Protein AF-A0A363U399-F1 (afdb_monomer_lite)

pLDDT: mean 87.12, std 11.64, range [47.0, 98.31]

Sequence (206 aa):
MNRSDFIRLSGWAFIIGAFCFYMFFPLYYLNSLGIDVGRVVAGWGITYDLSFYGSPFVLAIGMFGLWARYGEIVGKLGKIILLISPVGILISQYGLTQASIYEQEAFASVAGLVVLLTCLTLFGVLALISKPLPRWNGLPILAGIGFPAFSLISIMLGMTGEPSMNQFALLVLVVTIQFIGLVTLGYMLQVDVTEETKTSRQGQPA

Radius of gyration: 18.17 Å; chains: 1; bounding box: 52×33×54 Å

Secondary structure (DSSP, 8-state):
--HHHHHHHHHHHHHHHHHHHHHHHHHHHHHHTT----TTS-HHHHHHHIIIIIHHHHHHHHHHHHHHHHHHHHHHHHHHHHHHHHHHHHHHHHHHHH--SHHHHHHHHHHHHHHHHHHHHHHHHHHHHH--SSS-TTHHHHHHHHHHHHHHHHHHTTTTSS--HHHHHHHHHHHHHHHHHHHHHHHHHHHHHHHHHHHHHHTS--

Structure (mmCIF, N/CA/C/O backbone):
data_AF-A0A363U399-F1
#
_entry.id   AF-A0A363U399-F1
#
loop_
_atom_site.group_PDB
_atom_site.id
_atom_site.type_symbol
_atom_site.label_atom_id
_atom_site.label_alt_id
_atom_site.label_comp_id
_atom_site.label_asym_id
_atom_site.label_entity_id
_atom_site.label_seq_id
_atom_site.pdbx_PDB_ins_code
_atom_site.Cartn_x
_atom_site.Cartn_y
_atom_site.Cartn_z
_atom_site.occupancy
_atom_site.B_iso_or_equiv
_atom_site.auth_seq_id
_atom_site.auth_comp_id
_atom_site.auth_asym_id
_atom_site.auth_atom_id
_atom_site.pdbx_PDB_model_num
ATOM 1 N N . MET A 1 1 ? -25.415 -2.475 2.619 1.00 81.50 1 MET A N 1
ATOM 2 C CA . MET A 1 1 ? -24.371 -3.253 3.322 1.00 81.50 1 MET A CA 1
ATOM 3 C C . MET A 1 1 ? -24.141 -2.620 4.686 1.00 81.50 1 MET A C 1
ATOM 5 O O . MET A 1 1 ? -24.160 -1.396 4.754 1.00 81.50 1 MET A O 1
ATOM 9 N N . ASN A 1 2 ? -24.008 -3.406 5.757 1.00 92.69 2 ASN A N 1
ATOM 10 C CA . ASN A 1 2 ? -23.735 -2.856 7.092 1.00 92.69 2 ASN A CA 1
ATOM 11 C C . ASN A 1 2 ? -22.239 -2.464 7.224 1.00 92.69 2 ASN A C 1
ATOM 13 O O . ASN A 1 2 ? -21.416 -2.798 6.367 1.00 92.69 2 ASN A O 1
ATOM 17 N N . ARG A 1 3 ? -21.876 -1.734 8.288 1.00 91.62 3 ARG A N 1
ATOM 18 C CA . ARG A 1 3 ? -20.495 -1.256 8.508 1.00 91.62 3 ARG A CA 1
ATOM 19 C C . ARG A 1 3 ? -19.493 -2.403 8.698 1.00 91.62 3 ARG A C 1
ATOM 21 O O . ARG A 1 3 ? -18.381 -2.317 8.185 1.00 91.62 3 ARG A O 1
ATOM 28 N N . SER A 1 4 ? -19.871 -3.463 9.411 1.00 91.81 4 SER A N 1
ATOM 29 C CA . SER A 1 4 ? -19.008 -4.622 9.678 1.00 91.81 4 SER A CA 1
ATOM 30 C C . SER A 1 4 ? -18.657 -5.393 8.405 1.00 91.81 4 SER A C 1
ATOM 32 O O . SER A 1 4 ? -17.494 -5.723 8.189 1.00 91.81 4 SER A O 1
ATOM 34 N N . ASP A 1 5 ? -19.637 -5.618 7.532 1.00 93.56 5 ASP A N 1
ATOM 35 C CA . ASP A 1 5 ? -19.471 -6.297 6.248 1.00 93.56 5 ASP A CA 1
ATOM 36 C C . ASP A 1 5 ? -18.566 -5.479 5.327 1.00 93.56 5 ASP A C 1
ATOM 38 O O . ASP A 1 5 ? -17.697 -6.042 4.667 1.00 93.56 5 ASP A O 1
ATOM 42 N N . PHE A 1 6 ? -18.709 -4.146 5.332 1.00 95.06 6 PHE A N 1
ATOM 43 C CA . PHE A 1 6 ? -17.817 -3.263 4.581 1.00 95.06 6 PHE A CA 1
ATOM 44 C C . PHE A 1 6 ? -16.368 -3.368 5.061 1.00 95.06 6 PHE A C 1
ATOM 46 O O . PHE A 1 6 ? -15.469 -3.569 4.252 1.00 95.06 6 PHE A O 1
ATOM 53 N N . ILE A 1 7 ? -16.132 -3.295 6.375 1.00 95.38 7 ILE A N 1
ATOM 54 C CA . ILE A 1 7 ? -14.780 -3.417 6.943 1.00 95.38 7 ILE A CA 1
ATOM 55 C C . ILE A 1 7 ? -14.178 -4.787 6.608 1.00 95.38 7 ILE A C 1
ATOM 57 O O . ILE A 1 7 ? -13.000 -4.887 6.260 1.00 95.38 7 ILE A O 1
ATOM 61 N N . ARG A 1 8 ? -14.998 -5.842 6.645 1.00 95.12 8 ARG A N 1
ATOM 62 C CA . ARG A 1 8 ? -14.591 -7.194 6.264 1.00 95.12 8 ARG A CA 1
ATOM 63 C C . ARG A 1 8 ? -14.252 -7.296 4.776 1.00 95.12 8 ARG A C 1
ATOM 65 O O . ARG A 1 8 ? -13.258 -7.920 4.415 1.00 95.12 8 ARG A O 1
ATOM 72 N N . LEU A 1 9 ? -15.029 -6.667 3.902 1.00 96.81 9 LEU A N 1
ATOM 73 C CA . LEU A 1 9 ? -14.716 -6.588 2.477 1.00 96.81 9 LEU A CA 1
ATOM 74 C C . LEU A 1 9 ? -13.390 -5.848 2.248 1.00 96.81 9 LEU A C 1
ATOM 76 O O . LEU A 1 9 ? -12.528 -6.346 1.530 1.00 96.81 9 LEU A O 1
ATOM 80 N N . SER A 1 10 ? -13.184 -4.711 2.914 1.00 96.81 10 SER A N 1
ATOM 81 C CA . SER A 1 10 ? -11.940 -3.939 2.840 1.00 96.81 10 SER A CA 1
ATOM 82 C C . SER A 1 10 ? -10.721 -4.715 3.345 1.00 96.81 10 SER A C 1
ATOM 84 O O . S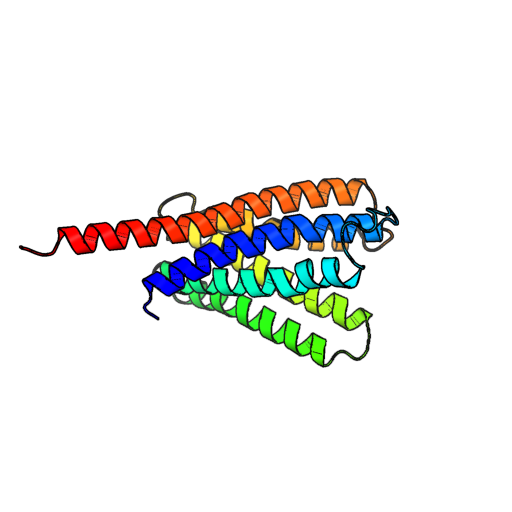ER A 1 10 ? -9.645 -4.612 2.760 1.00 96.81 10 SER A O 1
ATOM 86 N N . GLY A 1 11 ? -10.870 -5.539 4.388 1.00 96.88 11 GLY A N 1
ATOM 87 C CA . GLY A 1 11 ? -9.794 -6.421 4.843 1.00 96.88 11 GLY A CA 1
ATOM 88 C C . GLY A 1 11 ? -9.372 -7.431 3.770 1.00 96.88 11 GLY A C 1
ATOM 89 O O . GLY A 1 11 ? -8.180 -7.614 3.530 1.00 96.88 11 GLY A O 1
ATOM 90 N N . TRP A 1 12 ? -10.338 -8.040 3.073 1.00 98.06 12 TRP A N 1
ATOM 91 C CA . TRP A 1 12 ? -10.057 -8.910 1.923 1.00 98.06 12 TRP A CA 1
ATOM 92 C C . TRP A 1 12 ? -9.433 -8.147 0.762 1.00 98.06 12 TRP A C 1
ATOM 94 O O . TRP A 1 12 ? -8.519 -8.661 0.121 1.00 98.06 12 TRP A O 1
ATOM 104 N N . ALA A 1 13 ? -9.881 -6.916 0.526 1.00 97.69 13 ALA A N 1
ATOM 105 C CA . ALA A 1 13 ? -9.321 -6.060 -0.502 1.00 97.69 13 ALA A CA 1
ATOM 106 C C . ALA A 1 13 ? -7.828 -5.778 -0.241 1.00 97.69 13 ALA A C 1
ATOM 108 O O . ALA A 1 13 ? -7.014 -5.952 -1.141 1.00 97.69 13 ALA A O 1
ATOM 109 N N . PHE A 1 14 ? -7.412 -5.476 0.994 1.00 97.25 14 PHE A N 1
ATOM 110 C CA . PHE A 1 14 ? -5.978 -5.360 1.295 1.00 97.25 14 PHE A CA 1
ATOM 111 C C . PHE A 1 14 ? -5.191 -6.627 0.974 1.00 97.25 14 PHE A C 1
ATOM 113 O O . PHE A 1 14 ? -4.125 -6.538 0.375 1.00 97.25 14 PHE A O 1
ATOM 120 N N . ILE A 1 15 ? -5.716 -7.793 1.354 1.00 98.31 15 ILE A N 1
ATOM 121 C CA . ILE A 1 15 ? -5.043 -9.074 1.130 1.00 98.31 15 ILE A CA 1
ATOM 122 C C . ILE A 1 15 ? -4.907 -9.333 -0.375 1.00 98.31 15 ILE A C 1
ATOM 124 O O . ILE A 1 15 ? -3.797 -9.517 -0.865 1.00 98.31 15 ILE A O 1
ATOM 128 N N . ILE A 1 16 ? -6.012 -9.292 -1.123 1.00 97.94 16 ILE A N 1
ATOM 129 C CA . ILE A 1 16 ? -6.026 -9.554 -2.570 1.00 97.94 16 ILE A CA 1
ATOM 130 C C . ILE A 1 16 ? -5.176 -8.521 -3.314 1.00 97.94 16 ILE A C 1
ATOM 132 O O . ILE A 1 16 ? -4.341 -8.895 -4.132 1.00 97.94 16 ILE A O 1
ATOM 136 N N . GLY A 1 17 ? -5.331 -7.235 -2.993 1.00 96.81 17 GLY A N 1
ATOM 137 C CA . GLY A 1 17 ? -4.539 -6.159 -3.583 1.00 96.81 17 GLY A CA 1
ATOM 138 C C . GLY A 1 17 ? -3.042 -6.335 -3.326 1.00 96.81 17 GLY A C 1
ATOM 139 O O . GLY A 1 17 ? -2.244 -6.144 -4.240 1.00 96.81 17 GLY A O 1
ATOM 140 N N . ALA A 1 18 ? -2.656 -6.773 -2.123 1.00 97.31 18 ALA A N 1
ATOM 141 C CA . ALA A 1 18 ? -1.267 -7.081 -1.796 1.00 97.31 18 ALA A CA 1
ATOM 142 C C . ALA A 1 18 ? -0.732 -8.268 -2.604 1.00 97.31 18 ALA A C 1
ATOM 144 O O . ALA A 1 18 ? 0.375 -8.179 -3.124 1.00 97.31 18 ALA A O 1
ATOM 145 N N . PHE A 1 19 ? -1.504 -9.352 -2.747 1.00 97.06 19 PHE A N 1
ATOM 146 C CA . PHE A 1 19 ? -1.117 -10.500 -3.577 1.00 97.06 19 PHE A CA 1
ATOM 147 C C . PHE A 1 19 ? -0.949 -10.113 -5.045 1.00 97.06 19 PHE A C 1
ATOM 149 O O . PHE A 1 19 ? 0.061 -10.466 -5.651 1.00 97.06 19 PHE A O 1
ATOM 156 N N . CYS A 1 20 ? -1.899 -9.359 -5.604 1.00 94.88 20 CYS A N 1
ATOM 157 C CA . CYS A 1 20 ? -1.800 -8.853 -6.969 1.00 94.88 20 CYS A CA 1
ATOM 158 C C . CYS A 1 20 ? -0.532 -8.007 -7.141 1.00 94.88 20 CYS A C 1
ATOM 160 O O . CYS A 1 20 ? 0.272 -8.281 -8.027 1.00 94.88 20 CYS A O 1
ATOM 162 N N . PHE A 1 21 ? -0.296 -7.040 -6.254 1.00 94.56 21 PHE A N 1
ATOM 163 C CA . PHE A 1 21 ? 0.887 -6.190 -6.351 1.00 94.56 21 PHE A CA 1
ATOM 164 C C . PHE A 1 21 ? 2.190 -6.995 -6.223 1.00 94.56 21 PHE A C 1
ATOM 166 O O . PHE A 1 21 ? 3.084 -6.866 -7.054 1.00 94.56 21 PHE A O 1
ATOM 173 N N . TYR A 1 22 ? 2.280 -7.874 -5.221 1.00 95.75 22 TYR A N 1
ATOM 174 C CA . TYR A 1 22 ? 3.460 -8.701 -4.961 1.00 95.75 22 TYR A CA 1
ATOM 175 C C . TYR A 1 22 ? 3.785 -9.660 -6.108 1.00 95.75 22 TYR A C 1
ATOM 177 O O . TYR A 1 22 ? 4.953 -9.881 -6.408 1.00 95.75 22 TYR A O 1
ATOM 185 N N . MET A 1 23 ? 2.766 -10.235 -6.748 1.00 92.44 23 MET A N 1
ATOM 186 C CA . MET A 1 23 ? 2.958 -11.197 -7.828 1.00 92.44 23 MET A CA 1
ATOM 187 C C . MET A 1 23 ? 3.310 -10.508 -9.147 1.00 92.44 23 MET A C 1
ATOM 189 O O . MET A 1 23 ? 4.242 -10.930 -9.826 1.00 92.44 23 MET A O 1
ATOM 193 N N . PHE A 1 24 ? 2.582 -9.456 -9.525 1.00 91.50 24 PHE A N 1
ATOM 194 C CA . PHE A 1 24 ? 2.692 -8.888 -10.868 1.00 91.50 24 PHE A CA 1
ATOM 195 C C . PHE A 1 24 ? 3.776 -7.814 -10.988 1.00 91.50 24 PHE A C 1
ATOM 197 O O . PHE A 1 24 ? 4.391 -7.712 -12.051 1.00 91.50 24 PHE A O 1
ATOM 204 N N . PHE A 1 25 ? 4.084 -7.069 -9.922 1.00 90.56 25 PHE A N 1
ATOM 205 C CA . PHE A 1 25 ? 5.047 -5.971 -10.015 1.00 90.56 25 PHE A CA 1
ATOM 206 C C . PHE A 1 25 ? 6.502 -6.451 -10.216 1.00 90.56 25 PHE A C 1
ATOM 208 O O . PHE A 1 25 ? 7.176 -5.937 -11.112 1.00 90.56 25 PHE A O 1
ATOM 215 N N . PRO A 1 26 ? 7.001 -7.482 -9.502 1.00 91.31 26 PRO A N 1
ATOM 216 C CA . PRO A 1 26 ? 8.309 -8.066 -9.801 1.00 91.31 26 PRO A CA 1
ATOM 217 C C . PRO A 1 26 ? 8.380 -8.700 -11.196 1.00 91.31 26 PRO A C 1
ATOM 219 O O . PRO A 1 26 ? 9.409 -8.595 -11.856 1.00 91.31 26 PRO A O 1
ATOM 222 N N . LEU A 1 27 ? 7.296 -9.322 -11.674 1.00 89.69 27 LEU A N 1
ATOM 223 C CA . LEU A 1 27 ? 7.240 -9.894 -13.026 1.00 89.69 27 LEU A CA 1
ATOM 224 C C . LEU A 1 27 ? 7.293 -8.809 -14.106 1.00 89.69 27 LEU A C 1
ATOM 226 O O . LEU A 1 27 ? 8.000 -8.969 -15.097 1.00 89.69 27 LEU A O 1
ATOM 230 N N . TYR A 1 28 ? 6.589 -7.694 -13.895 1.00 87.19 28 TYR A N 1
ATOM 231 C CA . TYR A 1 28 ? 6.697 -6.507 -14.739 1.00 87.19 28 TYR A CA 1
ATOM 232 C C . TYR A 1 28 ? 8.146 -5.997 -14.794 1.00 87.19 28 TYR A C 1
ATOM 234 O O . TYR A 1 28 ? 8.665 -5.739 -15.878 1.00 87.19 28 TYR A O 1
ATOM 242 N N . TYR A 1 29 ? 8.829 -5.932 -13.647 1.00 87.50 29 TYR A N 1
ATOM 243 C CA . TYR A 1 29 ? 10.223 -5.488 -13.584 1.00 87.50 29 TYR A CA 1
ATOM 244 C C . TYR A 1 29 ? 11.206 -6.468 -14.253 1.00 87.50 29 TYR A C 1
ATOM 246 O O . TYR A 1 29 ? 12.145 -6.054 -14.923 1.00 87.50 29 TYR A O 1
ATOM 254 N N . LEU A 1 30 ? 11.012 -7.783 -14.116 1.00 88.69 30 LEU A N 1
ATOM 255 C CA . LEU A 1 30 ? 11.830 -8.765 -14.844 1.00 88.69 30 LEU A CA 1
ATOM 256 C C . LEU A 1 30 ? 11.673 -8.619 -16.358 1.00 88.69 30 LEU A C 1
ATOM 258 O O . LEU A 1 30 ? 12.649 -8.731 -17.096 1.00 88.69 30 LEU A O 1
ATOM 262 N N . ASN A 1 31 ? 10.460 -8.319 -16.819 1.00 84.19 31 ASN A N 1
ATOM 263 C CA . ASN A 1 31 ? 10.223 -8.089 -18.234 1.00 84.19 31 ASN A CA 1
ATOM 264 C C . ASN A 1 31 ? 10.928 -6.814 -18.731 1.00 84.19 31 ASN A C 1
ATOM 266 O O . ASN A 1 31 ? 11.541 -6.828 -19.797 1.00 84.19 31 ASN A O 1
ATOM 270 N N . SER A 1 32 ? 10.946 -5.740 -17.930 1.00 82.38 32 SER A N 1
ATOM 271 C CA . SER A 1 32 ? 11.695 -4.525 -18.283 1.00 82.38 32 SER A CA 1
ATOM 272 C C . SER A 1 32 ? 13.216 -4.732 -18.325 1.00 82.38 32 SER A C 1
ATOM 274 O O . SER A 1 32 ? 13.900 -3.989 -19.023 1.00 82.38 32 SER A O 1
ATOM 276 N N . LEU A 1 33 ? 13.745 -5.772 -17.666 1.00 86.31 33 LEU A N 1
ATOM 277 C CA . LEU A 1 33 ? 15.138 -6.229 -17.799 1.00 86.31 33 LEU A CA 1
ATOM 278 C C . LEU A 1 33 ? 15.411 -7.035 -19.085 1.00 86.31 33 LEU A C 1
ATOM 280 O O . LEU A 1 33 ? 16.532 -7.499 -19.286 1.00 86.31 33 LEU A O 1
ATOM 284 N N . GLY A 1 34 ? 14.405 -7.263 -19.934 1.00 84.75 34 GLY A N 1
ATOM 285 C CA . GLY A 1 34 ? 14.515 -8.132 -21.109 1.00 84.75 34 GLY A CA 1
ATOM 286 C C . GLY A 1 34 ? 14.578 -9.625 -20.769 1.00 84.75 34 GLY A C 1
ATOM 287 O O . GLY A 1 34 ? 14.877 -10.442 -21.641 1.00 84.75 34 GLY A O 1
ATOM 288 N N . ILE A 1 35 ? 14.303 -10.002 -19.515 1.00 84.81 35 ILE A N 1
ATOM 289 C CA . ILE A 1 35 ? 14.231 -11.401 -19.097 1.00 84.81 35 ILE A CA 1
ATOM 290 C C . ILE A 1 35 ? 12.854 -11.926 -19.496 1.00 84.81 35 ILE A C 1
ATOM 292 O O . ILE A 1 35 ? 11.837 -11.572 -18.897 1.00 84.81 35 ILE A O 1
ATOM 296 N N . ASP A 1 36 ? 12.828 -12.787 -20.514 1.00 76.50 36 ASP A N 1
ATOM 297 C CA . ASP A 1 36 ? 11.607 -13.466 -20.935 1.00 76.50 36 ASP A CA 1
ATOM 298 C C . ASP A 1 36 ? 11.196 -14.487 -19.867 1.00 76.50 36 ASP A C 1
ATOM 300 O O . ASP A 1 36 ? 11.688 -15.614 -19.808 1.00 76.50 36 ASP A O 1
ATOM 304 N N . VAL A 1 37 ? 10.278 -14.074 -18.993 1.00 70.25 37 VAL A N 1
ATOM 305 C CA . VAL A 1 37 ? 9.673 -14.940 -17.971 1.00 70.25 37 VAL A CA 1
ATOM 306 C C . VAL A 1 37 ? 8.656 -15.927 -18.583 1.00 70.25 37 VAL A C 1
ATOM 308 O O . VAL A 1 37 ? 8.011 -16.696 -17.869 1.00 70.25 37 VAL A O 1
ATOM 311 N N . GLY A 1 38 ? 8.545 -15.953 -19.917 1.00 56.25 38 GLY A N 1
ATOM 312 C CA . GLY A 1 38 ? 7.775 -16.900 -20.705 1.00 56.25 38 GLY A CA 1
ATOM 313 C C . GLY A 1 38 ? 6.281 -16.582 -20.770 1.00 56.25 38 GLY A C 1
ATOM 314 O O . GLY A 1 38 ? 5.735 -15.807 -19.986 1.00 56.25 38 GLY A O 1
ATOM 315 N N . ARG A 1 39 ? 5.592 -17.287 -21.682 1.00 55.19 39 ARG A N 1
ATOM 316 C CA . ARG A 1 39 ? 4.126 -17.337 -21.920 1.00 55.19 39 ARG A CA 1
ATOM 317 C C . ARG A 1 39 ? 3.233 -17.552 -20.672 1.00 55.19 39 ARG A C 1
ATOM 319 O O . ARG A 1 39 ? 2.022 -17.685 -20.821 1.00 55.19 39 ARG A O 1
ATOM 326 N N . VAL A 1 40 ? 3.803 -17.628 -19.468 1.00 54.88 40 VAL A N 1
ATOM 327 C CA . VAL A 1 40 ? 3.126 -17.852 -18.180 1.00 54.88 40 VAL A CA 1
ATOM 328 C C . VAL A 1 40 ? 2.290 -16.639 -17.756 1.00 54.88 40 VAL A C 1
ATOM 330 O O . VAL A 1 40 ? 1.303 -16.804 -17.044 1.00 54.88 40 VAL A O 1
ATOM 333 N N . VAL A 1 41 ? 2.603 -15.439 -18.255 1.00 53.06 41 VAL A N 1
ATOM 334 C CA . VAL A 1 41 ? 1.715 -14.276 -18.146 1.00 53.06 41 VAL A CA 1
ATOM 335 C C . VAL A 1 41 ? 1.457 -13.742 -19.546 1.00 53.06 41 VAL A C 1
ATOM 337 O O . VAL A 1 41 ? 2.376 -13.313 -20.237 1.00 53.06 41 VAL A O 1
ATOM 340 N N . ALA A 1 42 ? 0.215 -13.849 -20.010 1.00 49.94 42 ALA A N 1
ATOM 341 C CA . ALA A 1 42 ? -0.188 -13.426 -21.341 1.00 49.94 42 ALA A CA 1
ATOM 342 C C . ALA A 1 42 ? -0.000 -11.902 -21.513 1.00 49.94 42 ALA A C 1
ATOM 344 O O . ALA A 1 42 ? -0.893 -11.117 -21.231 1.00 49.94 42 ALA A O 1
ATOM 345 N N . GLY A 1 43 ? 1.176 -11.488 -21.987 1.00 60.91 43 GLY A N 1
ATOM 346 C CA . GLY A 1 43 ? 1.469 -10.132 -22.452 1.00 60.91 43 GLY A CA 1
ATOM 347 C C . GLY A 1 43 ? 1.882 -9.123 -21.375 1.00 60.91 43 GLY A C 1
ATOM 348 O O . GLY A 1 43 ? 1.442 -9.175 -20.228 1.00 60.91 43 GLY A O 1
ATOM 349 N N . TRP A 1 44 ? 2.702 -8.154 -21.803 1.00 64.62 44 TRP A N 1
ATOM 350 C CA . TRP A 1 44 ? 3.065 -6.936 -21.059 1.00 64.62 44 TRP A CA 1
ATOM 351 C C . TRP A 1 44 ? 1.855 -6.224 -20.441 1.00 64.62 44 TRP A C 1
ATOM 353 O O . TRP A 1 44 ? 1.960 -5.673 -19.350 1.00 64.62 44 TRP A O 1
ATOM 363 N N . GLY A 1 45 ? 0.708 -6.265 -21.130 1.00 73.62 45 GLY A N 1
ATOM 364 C CA . GLY A 1 45 ? -0.527 -5.629 -20.679 1.00 73.62 45 GLY A CA 1
ATOM 365 C C . GLY A 1 45 ? -1.010 -6.174 -19.338 1.00 73.62 45 GLY A C 1
ATOM 366 O O . GLY A 1 45 ? -1.206 -5.404 -18.414 1.00 73.62 45 GLY A O 1
ATOM 367 N N . ILE A 1 46 ? -1.106 -7.497 -19.159 1.00 80.50 46 ILE A N 1
ATOM 368 C CA . ILE A 1 46 ? -1.717 -8.064 -17.943 1.00 80.50 46 ILE A CA 1
ATOM 369 C C . ILE A 1 46 ? -0.866 -7.810 -16.691 1.00 80.50 46 ILE A C 1
ATOM 371 O O . ILE A 1 46 ? -1.418 -7.506 -15.632 1.00 80.50 46 ILE A O 1
ATOM 375 N N . THR A 1 47 ? 0.465 -7.933 -16.775 1.00 84.06 47 THR A N 1
ATOM 376 C CA . THR A 1 47 ? 1.343 -7.651 -15.623 1.00 84.06 47 THR A CA 1
ATOM 377 C C . THR A 1 47 ? 1.282 -6.179 -15.232 1.00 84.06 47 THR A C 1
ATOM 379 O O . THR A 1 47 ? 1.202 -5.869 -14.042 1.00 84.06 47 THR A O 1
ATOM 382 N N . TYR A 1 48 ? 1.287 -5.282 -16.217 1.00 83.25 48 TYR A N 1
ATOM 383 C CA . TYR A 1 48 ? 1.168 -3.846 -16.006 1.00 83.25 48 TYR A CA 1
ATOM 384 C C . TYR A 1 48 ? -0.211 -3.477 -15.436 1.00 83.25 48 TYR A C 1
ATOM 386 O O . TYR A 1 48 ? -0.290 -2.865 -14.368 1.00 83.25 48 TYR A O 1
ATOM 394 N N . ASP A 1 49 ? -1.289 -3.954 -16.058 1.00 85.50 49 ASP A N 1
ATOM 395 C CA . ASP A 1 49 ? -2.672 -3.691 -15.661 1.00 85.50 49 ASP A CA 1
ATOM 396 C C . ASP A 1 49 ? -2.936 -4.161 -14.228 1.00 85.50 4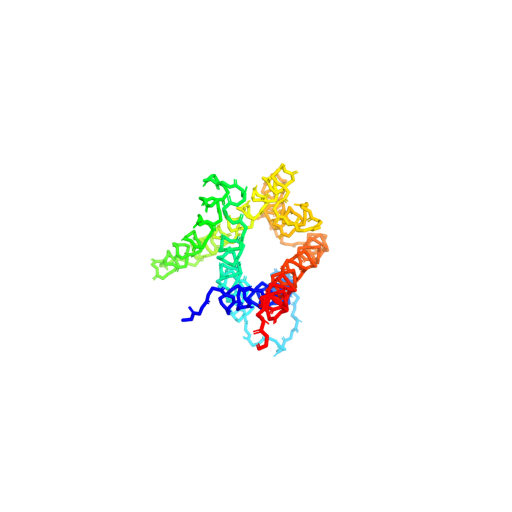9 ASP A C 1
ATOM 398 O O . ASP A 1 49 ? -3.424 -3.410 -13.384 1.00 85.50 49 ASP A O 1
ATOM 402 N N . LEU A 1 50 ? -2.555 -5.391 -13.882 1.00 88.56 50 LEU A N 1
ATOM 403 C CA . LEU A 1 50 ? -2.801 -5.909 -12.536 1.00 88.56 50 LEU A CA 1
ATOM 404 C C . LEU A 1 50 ? -1.937 -5.229 -11.467 1.00 88.56 50 LEU A C 1
ATOM 406 O O . LEU A 1 50 ? -2.421 -5.058 -10.347 1.00 88.56 50 LEU A O 1
ATOM 410 N N . SER A 1 51 ? -0.715 -4.794 -11.796 1.00 88.12 51 SER A N 1
ATOM 411 C CA . SER A 1 51 ? 0.179 -4.107 -10.846 1.00 88.12 51 SER A CA 1
ATOM 412 C C . SER A 1 51 ? -0.202 -2.645 -10.615 1.00 88.12 51 SER A C 1
ATOM 414 O O . SER A 1 51 ? -0.149 -2.154 -9.487 1.00 88.12 51 SER A O 1
ATOM 416 N N . PHE A 1 52 ? -0.583 -1.931 -11.674 1.00 86.12 52 PHE A N 1
ATOM 417 C CA . PHE A 1 52 ? -0.758 -0.477 -11.639 1.00 86.12 52 PHE A CA 1
ATOM 418 C C . PHE A 1 52 ? -2.221 -0.019 -11.730 1.00 86.12 52 PHE A C 1
ATOM 420 O O . PHE A 1 52 ? -2.506 1.143 -11.442 1.00 86.12 52 PHE A O 1
ATOM 427 N N . TYR A 1 53 ? -3.160 -0.921 -12.035 1.00 86.12 53 TYR A N 1
ATOM 428 C CA . TYR A 1 53 ? -4.598 -0.624 -12.105 1.00 86.12 53 TYR A CA 1
ATOM 429 C C . TYR A 1 53 ? -5.378 -1.497 -11.130 1.00 86.12 53 TYR A C 1
ATOM 431 O O . TYR A 1 53 ? -6.037 -0.990 -10.221 1.00 86.12 53 TYR A O 1
ATOM 439 N N . GLY A 1 54 ? -5.238 -2.816 -11.269 1.00 90.38 54 GLY A N 1
ATOM 440 C CA . GLY A 1 54 ? -5.936 -3.796 -10.447 1.00 90.38 54 GLY A CA 1
ATOM 441 C C . GLY A 1 54 ? -5.591 -3.642 -8.971 1.00 90.38 54 GLY A C 1
ATOM 442 O O . GLY A 1 54 ? -6.457 -3.311 -8.158 1.00 90.38 54 GLY A O 1
ATOM 443 N N . SER A 1 55 ? -4.321 -3.836 -8.602 1.00 94.00 55 SER A N 1
ATOM 444 C CA . SER A 1 55 ? -3.940 -3.776 -7.191 1.00 94.00 55 SER A CA 1
ATOM 445 C C . SER A 1 55 ? -4.191 -2.423 -6.532 1.00 94.00 55 SER A C 1
ATOM 447 O O . SER A 1 55 ? -4.776 -2.436 -5.450 1.00 94.00 55 SER A O 1
ATOM 449 N N . PRO A 1 56 ? -3.847 -1.257 -7.116 1.00 93.38 56 PRO A N 1
ATOM 450 C CA . PRO A 1 56 ? -4.059 0.017 -6.433 1.00 93.38 56 PRO A CA 1
ATOM 451 C C . PRO A 1 56 ? -5.546 0.313 -6.202 1.00 93.38 56 PRO A C 1
ATOM 453 O O . PRO A 1 56 ? -5.905 0.815 -5.138 1.00 93.38 56 PRO A O 1
ATOM 456 N N . PHE A 1 57 ? -6.422 -0.070 -7.139 1.00 93.00 57 PHE A N 1
ATOM 457 C CA . PHE A 1 57 ? -7.870 0.057 -6.969 1.00 93.00 57 PHE A CA 1
ATOM 458 C C . PHE A 1 57 ? -8.389 -0.814 -5.819 1.00 93.00 57 PHE A C 1
ATOM 460 O O . PHE A 1 57 ? -9.136 -0.350 -4.956 1.00 93.00 57 PHE A O 1
ATOM 467 N N . VAL A 1 58 ? -7.947 -2.070 -5.750 1.00 95.75 58 VAL A N 1
ATOM 468 C CA . VAL A 1 58 ? -8.342 -2.983 -4.670 1.00 95.75 58 VAL A CA 1
ATOM 469 C C . VAL A 1 58 ? -7.763 -2.518 -3.319 1.00 95.75 58 VAL A C 1
ATOM 471 O O . VAL A 1 58 ? -8.468 -2.509 -2.310 1.00 95.75 58 VAL A O 1
ATOM 474 N N . LEU A 1 59 ? -6.520 -2.031 -3.281 1.00 96.50 59 LEU A N 1
ATOM 475 C CA . LEU A 1 59 ? -5.915 -1.450 -2.076 1.00 96.50 59 LEU A CA 1
ATOM 476 C C . LEU A 1 59 ? -6.657 -0.190 -1.604 1.00 96.50 59 LEU A C 1
ATOM 478 O O . LEU A 1 59 ? -6.809 0.010 -0.399 1.00 96.50 59 LEU A O 1
ATOM 482 N N . ALA A 1 60 ? -7.177 0.627 -2.522 1.00 95.75 60 ALA A N 1
ATOM 483 C CA . ALA A 1 60 ? -7.988 1.797 -2.190 1.00 95.75 60 ALA A CA 1
ATOM 484 C C . ALA A 1 60 ? -9.286 1.415 -1.451 1.00 95.75 60 ALA A C 1
ATOM 486 O O . ALA A 1 60 ? -9.685 2.094 -0.502 1.00 95.75 60 ALA A O 1
ATOM 487 N N . ILE A 1 61 ? -9.906 0.283 -1.807 1.00 96.19 61 ILE A N 1
ATOM 488 C CA . ILE A 1 61 ? -11.041 -0.284 -1.055 1.00 96.19 61 ILE A CA 1
ATOM 489 C C . ILE A 1 61 ? -10.603 -0.685 0.362 1.00 96.19 61 ILE A C 1
ATOM 491 O O . ILE A 1 61 ? -11.336 -0.455 1.329 1.00 96.19 61 ILE A O 1
ATOM 495 N N . GLY A 1 62 ? -9.391 -1.228 0.507 1.00 96.56 62 GLY A N 1
ATOM 496 C CA . GLY A 1 62 ? -8.765 -1.485 1.805 1.00 96.56 62 GLY A CA 1
ATOM 497 C C . GLY A 1 62 ? -8.631 -0.220 2.660 1.00 96.56 62 GLY A C 1
ATOM 498 O O . GLY A 1 62 ? -9.035 -0.212 3.827 1.00 96.56 62 GLY A O 1
ATOM 499 N N . MET A 1 63 ? -8.153 0.879 2.068 1.00 96.62 63 MET A N 1
ATOM 500 C CA . MET A 1 63 ? -7.988 2.175 2.745 1.00 96.62 63 MET A CA 1
ATOM 501 C C . MET A 1 63 ? -9.305 2.717 3.311 1.00 96.62 63 MET A C 1
ATOM 503 O O . MET A 1 63 ? -9.332 3.207 4.444 1.00 96.62 63 MET A O 1
ATOM 507 N N . PHE A 1 64 ? -10.421 2.558 2.591 1.00 96.06 64 PHE A N 1
ATOM 508 C CA . PHE A 1 64 ? -11.736 2.914 3.130 1.00 96.06 64 PHE A CA 1
ATOM 509 C C . PHE A 1 64 ? -12.129 2.083 4.361 1.00 96.06 64 PHE A C 1
ATOM 511 O O . PHE A 1 64 ? -12.833 2.589 5.234 1.00 96.06 64 PHE A O 1
ATOM 518 N N . GLY A 1 65 ? -11.650 0.843 4.479 1.00 94.88 65 GLY A N 1
ATOM 519 C CA . GLY A 1 65 ? -11.832 0.019 5.675 1.00 94.88 65 GLY A CA 1
ATOM 520 C C . GLY A 1 65 ? -11.112 0.588 6.893 1.00 94.88 65 GLY A C 1
ATOM 521 O O . GLY A 1 65 ? -11.714 0.690 7.963 1.00 94.88 65 GLY A O 1
ATOM 522 N N . LEU A 1 66 ? -9.858 1.035 6.727 1.00 96.12 66 LEU A N 1
ATOM 523 C CA . LEU A 1 66 ? -9.126 1.742 7.790 1.00 96.12 66 LEU A CA 1
ATOM 524 C C . LEU A 1 66 ? -9.850 3.026 8.185 1.00 96.12 66 LEU A C 1
ATOM 526 O O . LEU A 1 66 ? -9.973 3.320 9.372 1.00 96.12 66 LEU A O 1
ATOM 530 N N . TRP A 1 67 ? -10.365 3.767 7.203 1.00 95.94 67 TRP A N 1
ATOM 531 C CA . TRP A 1 67 ? -11.123 4.990 7.452 1.00 95.94 67 TRP A CA 1
ATOM 532 C C . TRP A 1 67 ? -12.392 4.702 8.255 1.00 95.94 67 TRP A C 1
ATOM 534 O O . TRP A 1 67 ? -12.623 5.319 9.294 1.00 95.94 67 TRP A O 1
ATOM 544 N N . ALA A 1 68 ? -13.173 3.713 7.820 1.00 94.62 68 ALA A N 1
ATOM 545 C CA . ALA A 1 68 ? -14.425 3.338 8.458 1.00 94.62 68 ALA A CA 1
ATOM 546 C C . ALA A 1 68 ? -14.215 2.768 9.865 1.00 94.62 68 ALA A C 1
ATOM 548 O O . ALA A 1 68 ? -15.075 2.958 10.728 1.00 94.62 68 ALA A O 1
ATOM 549 N N . ARG A 1 69 ? -13.103 2.061 10.109 1.00 94.44 69 ARG A N 1
ATOM 550 C CA . ARG A 1 69 ? -12.802 1.428 11.400 1.00 94.44 69 ARG A CA 1
ATOM 551 C C . ARG A 1 69 ? -12.119 2.379 12.378 1.00 94.44 69 ARG A C 1
ATOM 553 O O . ARG A 1 69 ? -12.601 2.539 13.495 1.00 94.44 69 ARG A O 1
ATOM 560 N N . TYR A 1 70 ? -11.019 2.994 11.959 1.00 94.62 70 TYR A N 1
ATOM 561 C CA . TYR A 1 70 ? -10.084 3.708 12.831 1.00 94.62 70 TYR A CA 1
ATOM 562 C C . TYR A 1 70 ? -10.140 5.232 12.671 1.00 94.62 70 TYR A C 1
ATOM 564 O O . TYR A 1 70 ? -9.543 5.953 13.468 1.00 94.62 70 TYR A O 1
ATOM 572 N N . GLY A 1 71 ? -10.862 5.747 11.670 1.00 91.00 71 GLY A N 1
ATOM 573 C CA . GLY A 1 71 ? -10.883 7.174 11.350 1.00 91.00 71 GLY A CA 1
ATOM 574 C C . GLY A 1 71 ? -11.350 8.070 12.499 1.00 91.00 71 GLY A C 1
ATOM 575 O O . GLY A 1 71 ? -10.807 9.155 12.678 1.00 91.00 71 GLY A O 1
ATOM 576 N N . GLU A 1 72 ? -12.321 7.634 13.308 1.00 92.19 72 GLU A N 1
ATOM 577 C CA . GLU A 1 72 ? -12.772 8.406 14.480 1.00 92.19 72 GLU A CA 1
ATOM 578 C C . GLU A 1 72 ? -11.668 8.569 15.534 1.00 92.19 72 GLU A C 1
ATOM 580 O O . GLU A 1 72 ? -11.521 9.642 16.110 1.00 92.19 72 GLU A O 1
ATOM 585 N N . ILE A 1 73 ? -10.848 7.534 15.736 1.00 92.38 73 ILE A N 1
ATOM 586 C CA . ILE A 1 73 ? -9.820 7.498 16.785 1.00 92.38 73 ILE A CA 1
ATOM 587 C C . ILE A 1 73 ? -8.628 8.392 16.419 1.00 92.38 73 ILE A C 1
ATOM 589 O O . ILE A 1 73 ? -8.065 9.073 17.271 1.00 92.38 73 ILE A O 1
ATOM 593 N N . VAL A 1 74 ? -8.249 8.420 15.138 1.00 91.75 74 VAL A N 1
ATOM 594 C CA . VAL A 1 74 ? -7.117 9.231 14.642 1.00 91.75 74 VAL A CA 1
ATOM 595 C C . VAL A 1 74 ? -7.508 10.700 14.413 1.00 91.75 74 VAL A C 1
ATOM 597 O O . VAL A 1 74 ? -6.662 11.567 14.193 1.00 91.75 74 VAL A O 1
ATOM 600 N N . GLY A 1 75 ? -8.803 11.010 14.488 1.00 93.06 75 GLY A N 1
ATOM 601 C CA . GLY A 1 75 ? -9.326 12.360 14.333 1.00 93.06 75 GLY A CA 1
ATOM 602 C C . GLY A 1 75 ? -9.366 12.852 12.883 1.00 93.06 75 GLY A C 1
ATOM 603 O O . GLY A 1 75 ? -9.143 12.118 11.916 1.00 93.06 75 GLY A O 1
ATOM 604 N N . LYS A 1 76 ? -9.689 14.142 12.719 1.00 95.12 76 LYS A N 1
ATOM 605 C CA . LYS A 1 76 ? -10.011 14.750 11.414 1.00 95.12 76 LYS A CA 1
ATOM 606 C C . LYS A 1 76 ? -8.877 14.622 10.393 1.00 95.12 76 LYS A C 1
ATOM 608 O O . LYS A 1 76 ? -9.145 14.323 9.233 1.00 95.12 76 LYS A O 1
ATOM 613 N N . LEU A 1 77 ? -7.628 14.819 10.820 1.00 93.69 77 LEU A N 1
ATOM 614 C CA . LEU A 1 77 ? -6.467 14.733 9.933 1.00 93.69 77 LEU A CA 1
ATOM 615 C C . LEU A 1 77 ? -6.276 13.309 9.390 1.00 93.69 77 LEU A C 1
ATOM 617 O O . LEU A 1 77 ? -6.141 13.136 8.182 1.00 93.69 77 LEU A O 1
ATOM 621 N N . GLY A 1 78 ? -6.347 12.293 10.259 1.00 91.75 78 GLY A N 1
ATOM 622 C CA . GLY A 1 78 ? -6.246 10.891 9.848 1.00 91.75 78 GLY A CA 1
ATOM 623 C C . GLY A 1 78 ? -7.343 10.489 8.866 1.00 91.75 78 GLY A C 1
ATOM 624 O O . GLY A 1 78 ? -7.060 9.835 7.864 1.00 91.75 78 GLY A O 1
ATOM 625 N N . LYS A 1 79 ? -8.581 10.953 9.088 1.00 94.38 79 LYS A N 1
ATOM 626 C CA . LYS A 1 79 ? -9.681 10.732 8.137 1.00 94.38 79 LYS A CA 1
ATOM 627 C C . LYS A 1 79 ? -9.392 11.330 6.766 1.00 94.38 79 LYS A C 1
ATOM 629 O O . LYS A 1 79 ? -9.618 10.658 5.767 1.00 94.38 79 LYS A O 1
ATOM 634 N N . ILE A 1 80 ? -8.918 12.576 6.721 1.00 96.00 80 ILE A N 1
ATOM 635 C CA . ILE A 1 80 ? -8.609 13.259 5.459 1.00 96.00 80 ILE A CA 1
ATOM 636 C C . ILE A 1 80 ? -7.512 12.501 4.710 1.00 96.00 80 ILE A C 1
ATOM 638 O O . ILE A 1 80 ? -7.694 12.195 3.538 1.00 96.00 80 ILE A O 1
ATOM 642 N N . ILE A 1 81 ? -6.422 12.126 5.385 1.00 95.25 81 ILE A N 1
ATOM 643 C CA . ILE A 1 81 ? -5.315 11.371 4.775 1.00 95.25 81 ILE A CA 1
ATOM 644 C C . ILE A 1 81 ? -5.811 10.050 4.176 1.00 95.25 81 ILE A C 1
ATOM 646 O O . ILE A 1 81 ? -5.506 9.730 3.028 1.00 95.25 81 ILE A O 1
ATOM 650 N N . LEU A 1 82 ? -6.629 9.304 4.922 1.00 94.44 82 LEU A N 1
ATOM 651 C CA . LEU A 1 82 ? -7.181 8.041 4.437 1.00 94.44 82 LEU A CA 1
ATOM 652 C C . LEU A 1 82 ? -8.158 8.220 3.267 1.00 94.44 82 LEU A C 1
ATOM 654 O O . LEU A 1 82 ? -8.267 7.305 2.462 1.00 94.44 82 LEU A O 1
ATOM 658 N N . LEU A 1 83 ? -8.823 9.374 3.138 1.00 94.75 83 LEU A N 1
ATOM 659 C CA . LEU A 1 83 ? -9.718 9.697 2.017 1.00 94.75 83 LEU A CA 1
ATOM 660 C C . LEU A 1 83 ? -9.001 10.288 0.797 1.00 94.75 83 LEU A C 1
ATOM 662 O O . LEU A 1 83 ? -9.513 10.169 -0.312 1.00 94.75 83 LEU A O 1
ATOM 666 N N . ILE A 1 84 ? -7.833 10.909 0.966 1.00 93.94 84 ILE A N 1
ATOM 667 C CA . ILE A 1 84 ? -7.037 11.403 -0.167 1.00 93.94 84 ILE A CA 1
ATOM 668 C C . ILE A 1 84 ? -6.582 10.227 -1.030 1.00 93.94 84 ILE A C 1
ATOM 670 O O . ILE A 1 84 ? -6.633 10.318 -2.252 1.00 93.94 84 ILE A O 1
ATOM 674 N N . SER A 1 85 ? -6.190 9.107 -0.414 1.00 90.25 85 SER A N 1
ATOM 675 C CA . SER A 1 85 ? -5.663 7.955 -1.156 1.00 90.25 85 SER A CA 1
ATOM 676 C C . SER A 1 85 ? -6.613 7.370 -2.213 1.00 90.25 85 SER A C 1
ATOM 678 O O . SER A 1 85 ? -6.190 7.257 -3.364 1.00 90.25 85 SER A O 1
ATOM 680 N N . PRO A 1 86 ? -7.889 7.046 -1.924 1.00 89.94 86 PRO A N 1
ATOM 681 C CA . PRO A 1 86 ? -8.769 6.421 -2.900 1.00 89.94 86 PRO A CA 1
ATOM 682 C C . PRO A 1 86 ? -9.213 7.433 -3.953 1.00 89.94 86 PRO A C 1
ATOM 684 O O . PRO A 1 86 ? -9.341 7.082 -5.120 1.00 89.94 86 PRO A O 1
ATOM 687 N N . VAL A 1 87 ? -9.386 8.703 -3.567 1.00 88.88 87 VAL A N 1
ATOM 688 C CA . VAL A 1 87 ? -9.673 9.796 -4.506 1.00 88.88 87 VAL A CA 1
ATOM 689 C C . VAL A 1 87 ? -8.497 10.003 -5.460 1.00 88.88 87 VAL A C 1
ATOM 691 O O . VAL A 1 87 ? -8.706 10.119 -6.662 1.00 88.88 87 VAL A O 1
ATOM 694 N N . GLY A 1 88 ? -7.265 9.984 -4.952 1.00 86.69 88 GLY A N 1
ATOM 695 C CA . GLY A 1 88 ? -6.049 10.079 -5.755 1.00 86.69 88 GLY A CA 1
ATOM 696 C C . GLY A 1 88 ? -5.921 8.931 -6.752 1.00 86.69 88 GLY A C 1
ATOM 697 O O . GLY A 1 88 ? -5.593 9.178 -7.909 1.00 86.69 88 GLY A O 1
ATOM 698 N N . ILE A 1 89 ? -6.262 7.702 -6.346 1.00 90.31 89 ILE A N 1
ATOM 699 C CA . ILE A 1 89 ? -6.354 6.564 -7.270 1.00 90.31 89 ILE A CA 1
ATOM 700 C C . ILE A 1 89 ? -7.422 6.813 -8.331 1.00 90.31 89 ILE A C 1
ATOM 702 O O . ILE A 1 89 ? -7.125 6.674 -9.506 1.00 90.31 89 ILE A O 1
ATOM 706 N N . LEU A 1 90 ? -8.633 7.234 -7.968 1.00 86.75 90 LEU A N 1
ATOM 707 C CA . LEU A 1 90 ? -9.687 7.494 -8.954 1.00 86.75 90 LEU A CA 1
ATOM 708 C C . LEU A 1 90 ? -9.300 8.588 -9.961 1.00 86.75 90 LEU A C 1
ATOM 710 O O . LEU A 1 90 ? -9.545 8.429 -11.153 1.00 86.75 90 LEU A O 1
ATOM 714 N N . ILE A 1 91 ? -8.664 9.670 -9.501 1.00 83.81 91 ILE A N 1
ATOM 715 C CA . ILE A 1 91 ? -8.174 10.754 -10.365 1.00 83.81 91 ILE A CA 1
ATOM 716 C C . ILE A 1 91 ? -7.049 10.254 -11.270 1.00 83.81 91 ILE A C 1
ATOM 718 O O . ILE A 1 91 ? -7.068 10.532 -12.465 1.00 83.81 91 ILE A O 1
ATOM 722 N N . SER A 1 92 ? -6.093 9.506 -10.712 1.00 84.31 92 SER A N 1
ATOM 723 C CA . SER A 1 92 ? -5.009 8.873 -11.465 1.00 84.31 92 SER A CA 1
ATOM 724 C C . SER A 1 92 ? -5.584 8.002 -12.580 1.00 84.31 92 SER A C 1
ATOM 726 O O . SER A 1 92 ? -5.272 8.231 -13.740 1.00 84.31 92 SER A O 1
ATOM 728 N N . GLN A 1 93 ? -6.521 7.110 -12.253 1.00 81.25 93 GLN A N 1
ATOM 729 C CA . GLN A 1 93 ? -7.164 6.201 -13.202 1.00 81.25 93 GLN A CA 1
ATOM 730 C C . GLN A 1 93 ? -8.008 6.933 -14.256 1.00 81.25 93 GLN A C 1
ATOM 732 O O . GLN A 1 93 ? -7.980 6.575 -15.430 1.00 81.25 93 GLN A O 1
ATOM 737 N N . TYR A 1 94 ? -8.716 8.000 -13.878 1.00 78.50 94 TYR A N 1
ATOM 738 C CA . TYR A 1 94 ? -9.419 8.848 -14.842 1.00 78.50 94 TYR A CA 1
ATOM 739 C C . TYR A 1 94 ? -8.447 9.554 -15.797 1.00 78.50 94 TYR A C 1
ATOM 741 O O . TYR A 1 94 ? -8.687 9.589 -17.002 1.00 78.50 94 TYR A O 1
ATOM 749 N N . GLY A 1 95 ? -7.328 10.070 -15.282 1.00 72.69 95 GLY A N 1
ATOM 750 C CA . GLY A 1 95 ? -6.277 10.686 -16.090 1.00 72.69 95 GLY A CA 1
ATOM 751 C C . GLY A 1 95 ? -5.720 9.744 -17.159 1.00 72.69 95 GLY A C 1
ATOM 752 O O . GLY A 1 95 ? -5.446 10.192 -18.266 1.00 72.69 95 GLY A O 1
ATOM 753 N N . LEU A 1 96 ? -5.651 8.440 -16.869 1.00 70.69 96 LEU A N 1
ATOM 754 C CA . LEU A 1 96 ? -5.228 7.408 -17.826 1.00 70.69 96 LEU A CA 1
ATOM 755 C C . LEU A 1 96 ? -6.192 7.284 -19.003 1.00 70.69 96 LEU A C 1
ATOM 757 O O . LEU A 1 96 ? -5.751 7.205 -20.139 1.00 70.69 96 LEU A O 1
ATOM 761 N N . THR A 1 97 ? -7.506 7.355 -18.763 1.00 71.06 97 THR A N 1
ATOM 762 C CA . THR A 1 97 ? -8.502 7.291 -19.853 1.00 71.06 97 THR A CA 1
ATOM 763 C C . THR A 1 97 ? -8.435 8.478 -20.817 1.00 71.06 97 THR A C 1
ATOM 765 O O . THR A 1 97 ? -8.993 8.410 -21.908 1.00 71.06 97 THR A O 1
ATOM 768 N N . GLN A 1 98 ? -7.772 9.565 -20.410 1.00 69.75 98 GLN A N 1
ATOM 769 C CA . GLN A 1 98 ? -7.623 10.796 -21.187 1.00 69.75 98 GLN A CA 1
ATOM 770 C C . GLN A 1 98 ? -6.206 10.985 -21.742 1.00 69.75 98 GLN A C 1
A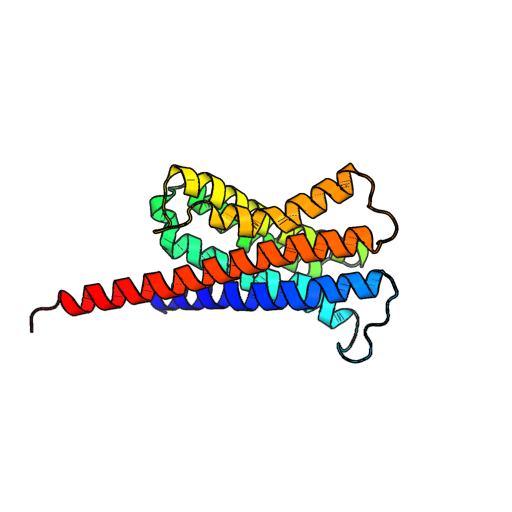TOM 772 O O . GLN A 1 98 ? -5.990 11.862 -22.579 1.00 69.75 98 GLN A O 1
ATOM 777 N N . ALA A 1 99 ? -5.233 10.204 -21.272 1.00 65.62 99 ALA A N 1
ATOM 778 C CA . ALA A 1 99 ? -3.868 10.281 -21.755 1.00 65.62 99 ALA A CA 1
ATOM 779 C C . ALA A 1 99 ? -3.819 9.679 -23.164 1.00 65.62 99 ALA A C 1
ATOM 781 O O . ALA A 1 99 ? -4.084 8.504 -23.367 1.00 65.62 99 ALA A O 1
ATOM 782 N N . SER A 1 100 ? -3.504 10.501 -24.163 1.00 60.31 100 SER A N 1
ATOM 783 C CA . SER A 1 100 ? -3.338 10.050 -25.551 1.00 60.31 100 SER A CA 1
ATOM 784 C C . SER A 1 100 ? -1.908 9.580 -25.854 1.00 60.31 100 SER A C 1
ATOM 786 O O . SER A 1 100 ? -1.576 9.337 -27.013 1.00 60.31 100 SER A O 1
ATOM 788 N N . ILE A 1 101 ? -1.029 9.555 -24.842 1.00 63.41 101 ILE A N 1
ATOM 789 C CA . ILE A 1 101 ? 0.411 9.299 -24.960 1.00 63.41 101 ILE A CA 1
ATOM 790 C C . ILE A 1 101 ? 0.830 8.292 -23.884 1.00 63.41 101 ILE A C 1
ATOM 792 O O . ILE A 1 101 ? 0.678 8.553 -22.691 1.00 63.41 101 ILE A O 1
ATOM 796 N N . TYR A 1 102 ? 1.464 7.203 -24.320 1.00 61.22 102 TYR A N 1
ATOM 797 C CA . TYR A 1 102 ? 1.905 6.071 -23.492 1.00 61.22 102 TYR A CA 1
ATOM 798 C C . TYR A 1 102 ? 2.779 6.477 -22.282 1.00 61.22 102 TYR A C 1
ATOM 800 O O . TYR A 1 102 ? 2.679 5.905 -21.199 1.00 61.22 102 TYR A O 1
ATOM 808 N N . GLU A 1 103 ? 3.620 7.509 -22.420 1.00 61.50 103 GLU A N 1
ATOM 809 C CA . GLU A 1 103 ? 4.479 7.992 -21.324 1.00 61.50 103 GLU A CA 1
ATOM 810 C C . GLU A 1 103 ? 3.700 8.710 -20.208 1.00 61.50 103 GLU A C 1
ATOM 812 O O . GLU A 1 103 ? 4.060 8.616 -19.032 1.00 61.50 103 GLU A O 1
ATOM 817 N N . GLN A 1 104 ? 2.604 9.399 -20.546 1.00 64.62 104 GLN A N 1
ATOM 818 C CA . GLN A 1 104 ? 1.751 10.058 -19.550 1.00 64.62 104 GLN A CA 1
ATOM 819 C C . GLN A 1 104 ? 0.921 9.036 -18.763 1.00 64.62 104 GLN A C 1
ATOM 821 O O . GLN A 1 104 ? 0.659 9.243 -17.575 1.00 64.62 104 GLN A O 1
ATOM 826 N N . GLU A 1 105 ? 0.577 7.909 -19.393 1.00 66.25 105 GLU A N 1
ATOM 827 C CA . GLU A 1 105 ? -0.134 6.799 -18.754 1.00 66.25 105 GLU A CA 1
ATOM 828 C C . GLU A 1 105 ? 0.716 6.130 -17.660 1.00 66.25 105 GLU A C 1
ATOM 830 O O . GLU A 1 105 ? 0.284 5.937 -16.517 1.00 66.25 105 GLU A O 1
ATOM 835 N N . ALA A 1 106 ? 1.984 5.849 -17.964 1.00 67.38 106 ALA A N 1
ATOM 836 C CA . ALA A 1 106 ? 2.907 5.272 -16.993 1.00 67.38 106 ALA A CA 1
ATOM 837 C C . ALA A 1 106 ? 3.111 6.186 -15.773 1.00 67.38 106 ALA A C 1
ATOM 839 O O . ALA A 1 106 ? 3.086 5.725 -14.631 1.00 67.38 106 ALA A O 1
ATOM 840 N N . PHE A 1 107 ? 3.253 7.494 -15.991 1.00 73.44 107 PHE A N 1
ATOM 841 C CA . PHE A 1 107 ? 3.464 8.438 -14.897 1.00 73.44 107 PHE A CA 1
ATOM 842 C C . PHE A 1 107 ? 2.231 8.586 -13.996 1.00 73.44 107 PHE A C 1
ATOM 844 O O . PHE A 1 107 ? 2.347 8.535 -12.769 1.00 73.44 107 PHE A O 1
ATOM 851 N N . ALA A 1 108 ? 1.040 8.743 -14.583 1.00 76.12 108 ALA A N 1
ATOM 852 C CA . ALA A 1 108 ? -0.184 8.959 -13.819 1.00 76.12 108 ALA A CA 1
ATOM 853 C C . ALA A 1 108 ? -0.547 7.744 -12.950 1.00 76.12 108 ALA A C 1
ATOM 855 O O . ALA A 1 108 ? -0.930 7.919 -11.788 1.00 76.12 108 ALA A O 1
ATOM 856 N N . SER A 1 109 ? -0.386 6.525 -13.472 1.00 76.56 109 SER A N 1
ATOM 857 C CA . SER A 1 109 ? -0.682 5.272 -12.757 1.00 76.56 109 SER A CA 1
ATOM 858 C C . SER A 1 109 ? 0.260 5.045 -11.569 1.00 76.56 109 SER A C 1
ATOM 860 O O . SER A 1 109 ? -0.188 4.757 -10.454 1.00 76.56 109 SER A O 1
ATOM 862 N N . VAL A 1 110 ? 1.562 5.280 -11.761 1.00 84.19 110 VAL A N 1
ATOM 863 C CA . V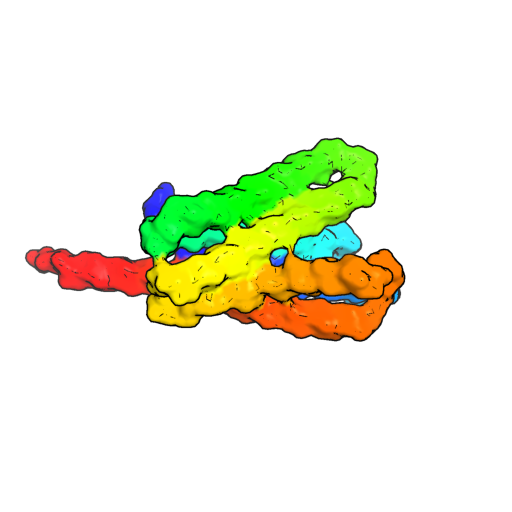AL A 1 110 ? 2.561 5.227 -10.683 1.00 84.19 110 VAL A CA 1
ATOM 864 C C . VAL A 1 110 ? 2.283 6.296 -9.625 1.00 84.19 110 VAL A C 1
ATOM 866 O O . VAL A 1 110 ? 2.306 5.992 -8.432 1.00 84.19 110 VAL A O 1
ATOM 869 N N . ALA A 1 111 ? 1.964 7.530 -10.032 1.00 86.25 111 ALA A N 1
ATOM 870 C CA . ALA A 1 111 ? 1.692 8.627 -9.104 1.00 86.25 111 ALA A CA 1
ATOM 871 C C . ALA A 1 111 ? 0.516 8.318 -8.164 1.00 86.25 111 ALA A C 1
ATOM 873 O O . ALA A 1 111 ? 0.615 8.557 -6.959 1.00 86.25 111 ALA A O 1
ATOM 874 N N . GLY A 1 112 ? -0.567 7.730 -8.683 1.00 89.38 112 GLY A N 1
ATOM 875 C CA . GLY A 1 112 ? -1.707 7.310 -7.866 1.00 89.38 112 GLY A CA 1
ATOM 876 C C . GLY A 1 112 ? -1.307 6.303 -6.786 1.00 89.38 112 GLY A C 1
ATOM 877 O O . GLY A 1 112 ? -1.648 6.476 -5.613 1.00 89.38 112 GLY A O 1
ATOM 878 N N . LEU A 1 113 ? -0.541 5.276 -7.164 1.00 91.62 113 LEU A N 1
ATOM 879 C CA . LEU A 1 113 ? -0.044 4.266 -6.231 1.00 91.62 113 LEU A CA 1
ATOM 880 C C . LEU A 1 113 ? 0.894 4.866 -5.172 1.00 91.62 113 LEU A C 1
ATOM 882 O O . LEU A 1 113 ? 0.751 4.557 -3.987 1.00 91.62 113 LEU A O 1
ATOM 886 N N . VAL A 1 114 ? 1.818 5.748 -5.574 1.00 92.25 114 VAL A N 1
ATOM 887 C CA . VAL A 1 114 ? 2.705 6.460 -4.639 1.00 92.25 114 VAL A CA 1
ATOM 888 C C . VAL A 1 114 ? 1.878 7.257 -3.637 1.00 92.25 114 VAL A C 1
ATOM 890 O O . VAL A 1 114 ? 2.078 7.095 -2.438 1.00 92.25 114 VAL A O 1
ATOM 893 N N . VAL A 1 115 ? 0.902 8.048 -4.096 1.00 93.75 115 VAL A N 1
ATOM 894 C CA . VAL A 1 115 ? 0.021 8.826 -3.211 1.00 93.75 115 VAL A CA 1
ATOM 895 C C . VAL A 1 115 ? -0.725 7.915 -2.241 1.00 93.75 115 VAL A C 1
ATOM 897 O O . VAL A 1 115 ? -0.766 8.212 -1.046 1.00 93.75 115 VAL A O 1
ATOM 900 N N . LEU A 1 116 ? -1.281 6.794 -2.713 1.00 95.75 116 LEU A N 1
ATOM 901 C CA . LEU A 1 116 ? -2.001 5.855 -1.855 1.00 95.75 116 LEU A CA 1
ATOM 902 C C . LEU A 1 116 ? -1.117 5.319 -0.729 1.00 95.75 116 LEU A C 1
ATOM 904 O O . LEU A 1 116 ? -1.507 5.348 0.441 1.00 95.75 116 LEU A O 1
ATOM 908 N N . LEU A 1 117 ? 0.082 4.863 -1.076 1.00 96.56 117 LEU A N 1
ATOM 909 C CA . LEU A 1 117 ? 1.004 4.250 -0.129 1.00 96.56 117 LEU A CA 1
ATOM 910 C C . LEU A 1 117 ? 1.643 5.281 0.804 1.00 96.56 117 LEU A C 1
ATOM 912 O O . LEU A 1 117 ? 1.749 5.030 2.001 1.00 96.56 117 LEU A O 1
ATOM 916 N N . THR A 1 118 ? 1.950 6.483 0.311 1.00 96.50 118 THR A N 1
ATOM 917 C CA . THR A 1 118 ? 2.365 7.613 1.151 1.00 96.50 118 THR A CA 1
ATOM 918 C C . THR A 1 118 ? 1.277 7.988 2.154 1.00 96.50 118 THR A C 1
ATOM 920 O O . THR A 1 118 ? 1.576 8.184 3.330 1.00 96.50 118 THR A O 1
ATOM 923 N N . CYS A 1 119 ? 0.007 8.040 1.744 1.00 97.19 119 CYS A N 1
ATOM 924 C CA . CYS A 1 119 ? -1.096 8.292 2.673 1.00 97.19 119 CYS A CA 1
ATOM 925 C C . CYS A 1 119 ? -1.207 7.188 3.735 1.00 97.19 119 CYS A C 1
ATOM 927 O O . CYS A 1 119 ? -1.439 7.493 4.905 1.00 97.19 119 CYS A O 1
ATOM 929 N N . LEU A 1 120 ? -0.989 5.921 3.367 1.00 97.62 120 LEU A N 1
ATOM 930 C CA . LEU A 1 120 ? -0.934 4.815 4.326 1.00 97.62 120 LEU A CA 1
ATOM 931 C C . LEU A 1 120 ? 0.234 4.976 5.317 1.00 97.62 120 LEU A C 1
ATOM 933 O O . LEU A 1 120 ? 0.044 4.792 6.520 1.00 97.62 120 LEU A O 1
ATOM 937 N N . THR A 1 121 ? 1.411 5.401 4.848 1.00 97.69 121 THR A N 1
ATOM 938 C CA . THR A 1 121 ? 2.556 5.719 5.714 1.00 97.69 121 THR A CA 1
ATOM 939 C C . THR A 1 121 ? 2.235 6.852 6.683 1.00 97.69 121 THR A C 1
ATOM 941 O O . THR A 1 121 ? 2.494 6.723 7.878 1.00 97.69 121 THR A O 1
ATOM 944 N N . LEU A 1 122 ? 1.640 7.946 6.197 1.00 97.38 122 LEU A N 1
ATOM 945 C CA . LEU A 1 122 ? 1.247 9.088 7.026 1.00 97.38 122 LEU A CA 1
ATOM 946 C C . LEU A 1 122 ? 0.192 8.694 8.063 1.00 97.38 122 LEU A C 1
ATOM 948 O O . LEU A 1 122 ? 0.293 9.082 9.227 1.00 97.38 122 LEU A O 1
ATOM 952 N N . PHE A 1 123 ? -0.783 7.868 7.676 1.00 97.44 123 PHE A N 1
ATOM 953 C CA . PHE A 1 123 ? -1.710 7.264 8.626 1.00 97.44 123 PHE A CA 1
ATOM 954 C C . PHE A 1 123 ? -0.968 6.434 9.681 1.00 97.44 123 PHE A C 1
ATOM 956 O O . PHE A 1 123 ? -1.292 6.535 10.858 1.00 97.44 123 PHE A O 1
ATOM 963 N N . GLY A 1 124 ? 0.058 5.674 9.296 1.00 96.69 124 GLY A N 1
ATOM 964 C CA . GLY A 1 124 ? 0.911 4.934 10.227 1.00 96.69 124 GLY A CA 1
ATOM 965 C C . GLY A 1 124 ? 1.640 5.820 11.235 1.00 96.69 124 GLY A C 1
ATOM 966 O O . GLY A 1 124 ? 1.693 5.486 12.416 1.00 96.69 124 GLY A O 1
ATOM 967 N N . VAL A 1 125 ? 2.141 6.981 10.807 1.00 97.25 125 VAL A N 1
ATOM 968 C CA . VAL A 1 125 ? 2.741 7.971 11.718 1.00 97.25 125 VAL A CA 1
ATOM 969 C C . VAL A 1 125 ? 1.709 8.456 12.736 1.00 97.25 125 VAL A C 1
ATOM 971 O O . VAL A 1 125 ? 1.986 8.47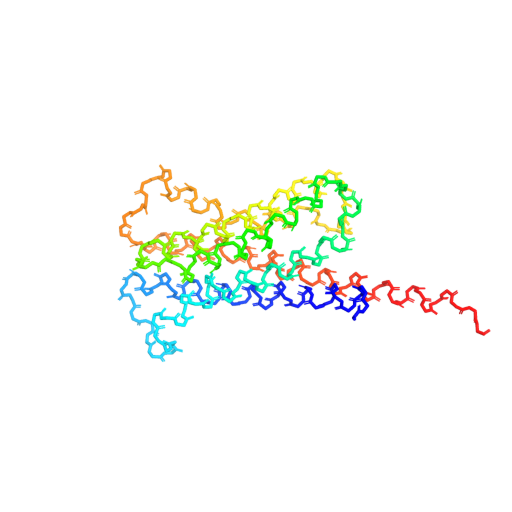6 13.933 1.00 97.25 125 VAL A O 1
ATOM 974 N N . LEU A 1 126 ? 0.495 8.785 12.289 1.00 96.69 126 LEU A N 1
ATOM 975 C CA . LEU A 1 126 ? -0.581 9.175 13.201 1.00 96.69 126 LEU A CA 1
ATOM 976 C C . LEU A 1 126 ? -1.021 8.020 14.107 1.00 96.69 126 LEU A C 1
ATOM 978 O O . LEU A 1 126 ? -1.331 8.235 15.278 1.00 96.69 126 LEU A O 1
ATOM 982 N N . ALA A 1 127 ? -1.000 6.788 13.602 1.00 95.75 127 ALA A N 1
ATOM 983 C CA . ALA A 1 127 ? -1.340 5.605 14.372 1.00 95.75 127 ALA A CA 1
ATOM 984 C C . ALA A 1 127 ? -0.348 5.355 15.517 1.00 95.75 127 ALA A C 1
ATOM 986 O O . ALA A 1 127 ? -0.764 4.938 16.595 1.00 95.75 127 ALA A O 1
ATOM 987 N N . LEU A 1 128 ? 0.939 5.674 15.351 1.00 96.38 128 LEU A N 1
ATOM 988 C CA . LEU A 1 128 ? 1.907 5.617 16.454 1.00 96.38 128 LEU A CA 1
ATOM 989 C C . LEU A 1 128 ? 1.554 6.565 17.611 1.00 96.38 128 LEU A C 1
ATOM 991 O O . LEU A 1 128 ? 1.844 6.246 18.765 1.00 96.38 128 LEU A O 1
ATOM 995 N N . ILE A 1 129 ? 0.912 7.697 17.310 1.00 95.88 129 ILE A N 1
ATOM 996 C CA . ILE A 1 129 ? 0.528 8.719 18.291 1.00 95.88 129 ILE A CA 1
ATOM 997 C C . ILE A 1 129 ? -0.812 8.358 18.938 1.00 95.88 129 ILE A C 1
ATOM 999 O O . ILE A 1 129 ? -0.895 8.201 20.155 1.00 95.88 129 ILE A O 1
ATOM 1003 N N . SER A 1 130 ? -1.858 8.196 18.124 1.00 93.94 130 SER A N 1
ATOM 1004 C CA . SER A 1 130 ? -3.234 7.973 18.589 1.00 93.94 130 SER A CA 1
ATOM 1005 C C . SER A 1 130 ? -3.513 6.531 19.013 1.00 93.94 130 SER A C 1
ATOM 1007 O O . SER A 1 130 ? -4.544 6.266 19.622 1.00 93.94 130 SER A O 1
ATOM 1009 N N . LYS A 1 131 ? -2.617 5.596 18.674 1.00 94.88 131 LYS A N 1
ATOM 1010 C CA . LYS A 1 131 ? -2.720 4.155 18.944 1.00 94.88 131 LYS A CA 1
ATOM 1011 C C . LYS A 1 131 ? -4.085 3.537 18.583 1.00 94.88 131 LYS A C 1
ATOM 1013 O O . LYS A 1 131 ? -4.685 2.872 19.424 1.00 94.88 131 LYS A O 1
ATOM 1018 N N . PRO A 1 132 ? -4.605 3.747 17.357 1.00 91.50 132 PRO A N 1
ATOM 1019 C CA . PRO A 1 132 ? -5.938 3.294 16.983 1.00 91.50 132 PRO A CA 1
ATOM 1020 C C . PRO A 1 132 ? -6.006 1.788 16.698 1.00 91.50 132 PRO A C 1
ATOM 1022 O O . PRO A 1 132 ? -7.092 1.217 16.762 1.00 91.50 132 PRO A O 1
ATOM 1025 N N . LEU A 1 133 ? -4.877 1.149 16.359 1.00 91.75 133 LEU A N 1
ATOM 1026 C CA . LEU A 1 133 ? -4.821 -0.293 16.149 1.00 91.75 133 LEU A CA 1
ATOM 1027 C C . LEU A 1 133 ? -4.648 -0.993 17.504 1.00 91.75 133 LEU A C 1
ATOM 1029 O O . LEU A 1 133 ? -3.856 -0.530 18.335 1.00 91.75 133 LEU A O 1
ATOM 1033 N N . PRO A 1 134 ? -5.299 -2.152 17.715 1.00 86.50 134 PRO A N 1
ATOM 1034 C CA . PRO A 1 134 ? -5.193 -2.897 18.972 1.00 86.50 134 PRO A CA 1
ATOM 1035 C C . PRO A 1 134 ? -3.755 -3.349 19.271 1.00 86.50 134 PRO A C 1
ATOM 1037 O O . PRO A 1 134 ? -3.358 -3.482 20.426 1.00 86.50 134 PRO A O 1
ATOM 1040 N N . ARG A 1 135 ? -2.952 -3.578 18.226 1.00 89.25 135 ARG A N 1
ATOM 1041 C CA . ARG A 1 135 ? -1.532 -3.943 18.297 1.00 89.25 135 ARG A CA 1
ATOM 1042 C C . ARG A 1 135 ? -0.816 -3.501 17.022 1.00 89.25 135 ARG A C 1
ATOM 1044 O O . ARG A 1 135 ? -1.454 -3.328 15.991 1.00 89.25 135 ARG A O 1
ATOM 1051 N N . TRP A 1 136 ? 0.508 -3.354 17.093 1.00 92.31 136 TRP A N 1
ATOM 1052 C CA . TRP A 1 136 ? 1.362 -2.984 15.953 1.00 92.31 136 TRP A CA 1
ATOM 1053 C C . TRP A 1 136 ? 0.977 -1.662 15.271 1.00 92.31 136 TRP A C 1
ATOM 1055 O O . TRP A 1 136 ? 0.819 -1.591 14.058 1.00 92.31 136 TRP A O 1
ATOM 1065 N N . ASN A 1 137 ? 0.893 -0.573 16.034 1.00 94.31 137 ASN A N 1
ATOM 1066 C CA . ASN A 1 137 ? 0.552 0.749 15.490 1.00 94.31 137 ASN A CA 1
ATOM 1067 C C . ASN A 1 137 ? 1.522 1.275 14.407 1.00 94.31 137 ASN A C 1
ATOM 1069 O O . ASN A 1 137 ? 1.140 2.132 13.620 1.00 94.31 137 ASN A O 1
ATOM 1073 N N . GLY A 1 138 ? 2.748 0.746 14.324 1.00 94.31 138 GLY A N 1
ATOM 1074 C CA . GLY A 1 138 ? 3.699 1.053 13.246 1.00 94.31 138 GLY A CA 1
ATOM 1075 C C . GLY A 1 138 ? 3.495 0.245 11.958 1.00 94.31 138 GLY A C 1
ATOM 1076 O O . GLY A 1 138 ? 4.163 0.507 10.962 1.00 94.31 138 GLY A O 1
ATOM 1077 N N . LEU A 1 139 ? 2.580 -0.728 11.944 1.00 96.12 139 LEU A N 1
ATOM 1078 C CA . LEU A 1 139 ? 2.328 -1.593 10.791 1.00 96.12 139 LEU A CA 1
ATOM 1079 C C . LEU A 1 139 ? 1.947 -0.826 9.511 1.00 96.12 139 LEU A C 1
ATOM 1081 O O . LEU A 1 139 ? 2.478 -1.178 8.458 1.00 96.12 139 LEU A O 1
ATOM 1085 N N . PRO A 1 140 ? 1.117 0.239 9.550 1.00 97.44 140 PRO A N 1
ATOM 1086 C CA . PRO A 1 140 ? 0.816 0.994 8.338 1.00 97.44 140 PRO A CA 1
ATOM 1087 C C . PRO A 1 140 ? 2.035 1.719 7.751 1.00 97.44 140 PRO A C 1
ATOM 1089 O O . PRO A 1 140 ? 2.100 1.914 6.542 1.00 97.44 140 PRO A O 1
ATOM 1092 N N . ILE A 1 141 ? 3.044 2.051 8.567 1.00 97.31 141 ILE A N 1
ATOM 1093 C CA . ILE A 1 141 ? 4.311 2.595 8.058 1.00 97.31 141 ILE A CA 1
ATOM 1094 C C . ILE A 1 141 ? 5.019 1.532 7.223 1.00 97.31 141 ILE A C 1
ATOM 1096 O O . ILE A 1 141 ? 5.349 1.798 6.071 1.00 97.31 141 ILE A O 1
ATOM 1100 N N . LEU A 1 142 ? 5.189 0.321 7.766 1.00 95.25 142 LEU A N 1
ATOM 1101 C CA . LEU A 1 142 ? 5.823 -0.795 7.054 1.00 95.25 142 LEU A CA 1
ATOM 1102 C C . LEU A 1 142 ? 5.069 -1.164 5.769 1.00 95.25 142 LEU A C 1
ATOM 1104 O O . LEU A 1 142 ? 5.688 -1.434 4.745 1.00 95.25 142 LEU A O 1
ATOM 1108 N N . ALA A 1 143 ? 3.737 -1.128 5.813 1.00 96.94 143 ALA A N 1
ATOM 1109 C CA . ALA A 1 143 ? 2.871 -1.430 4.679 1.00 96.94 143 ALA A CA 1
ATOM 1110 C C . ALA A 1 143 ? 2.823 -0.322 3.609 1.00 96.94 143 ALA A C 1
ATOM 1112 O O . ALA A 1 143 ? 2.416 -0.586 2.482 1.00 96.94 143 ALA A O 1
ATOM 1113 N N . GLY A 1 144 ? 3.177 0.920 3.950 1.00 96.38 144 GLY A N 1
ATOM 1114 C CA . GLY A 1 144 ? 3.082 2.060 3.034 1.00 96.38 144 GLY A CA 1
ATOM 1115 C C . GLY A 1 144 ? 4.425 2.566 2.513 1.00 96.38 144 GLY A C 1
ATOM 1116 O O . GLY A 1 144 ? 4.502 3.049 1.393 1.00 96.38 144 GLY A O 1
ATOM 1117 N N . ILE A 1 145 ? 5.503 2.485 3.301 1.00 96.25 145 ILE A N 1
ATOM 1118 C CA . ILE A 1 145 ? 6.725 3.252 3.003 1.00 96.25 145 ILE A CA 1
ATOM 1119 C C . ILE A 1 145 ? 7.552 2.665 1.859 1.00 96.25 145 ILE A C 1
ATOM 1121 O O . ILE A 1 145 ? 8.282 3.403 1.202 1.00 96.25 145 ILE A O 1
ATOM 1125 N N . GLY A 1 146 ? 7.432 1.358 1.618 1.00 93.56 146 GLY A N 1
ATOM 1126 C CA . GLY A 1 146 ? 8.306 0.611 0.723 1.00 93.56 146 GLY A CA 1
ATOM 1127 C C . GLY A 1 146 ? 8.404 1.215 -0.677 1.00 93.56 146 GLY A C 1
ATOM 1128 O O . GLY A 1 146 ? 9.444 1.753 -1.056 1.00 93.56 146 GLY A O 1
ATOM 1129 N N . PHE A 1 147 ? 7.318 1.147 -1.443 1.00 91.62 147 PHE A N 1
ATOM 1130 C CA . PHE A 1 147 ? 7.301 1.621 -2.826 1.00 91.62 147 PHE A CA 1
ATOM 1131 C C . PHE A 1 147 ? 7.554 3.139 -2.988 1.00 91.62 147 PHE A C 1
ATOM 1133 O O . PHE A 1 147 ? 8.352 3.498 -3.859 1.00 91.62 147 PHE A O 1
ATOM 1140 N N . PRO A 1 148 ? 6.981 4.050 -2.167 1.00 93.12 148 PRO A N 1
ATOM 1141 C CA . PRO A 1 148 ? 7.338 5.470 -2.211 1.00 93.12 148 PRO A CA 1
ATOM 1142 C C . PRO A 1 148 ? 8.823 5.733 -1.940 1.00 93.12 148 PRO A C 1
ATOM 1144 O O . PRO A 1 148 ? 9.441 6.511 -2.663 1.00 93.12 148 PRO A O 1
ATOM 1147 N N . ALA A 1 149 ? 9.417 5.070 -0.940 1.00 91.69 149 ALA A N 1
ATOM 1148 C CA . ALA A 1 149 ? 10.837 5.226 -0.634 1.00 91.69 149 ALA A CA 1
ATOM 1149 C C . ALA A 1 149 ? 11.715 4.682 -1.765 1.00 91.69 149 ALA A C 1
ATOM 1151 O O . ALA A 1 149 ? 12.654 5.357 -2.179 1.00 91.69 149 ALA A O 1
ATOM 1152 N N . PHE A 1 150 ? 11.382 3.509 -2.309 1.00 90.12 150 PHE A N 1
ATOM 1153 C CA . PHE A 1 150 ? 12.069 2.943 -3.470 1.00 90.12 150 PHE A CA 1
ATOM 1154 C C . PHE A 1 150 ? 12.027 3.896 -4.673 1.00 90.12 150 PHE A C 1
ATOM 1156 O O . PHE A 1 150 ? 13.062 4.164 -5.284 1.00 90.12 150 PHE A O 1
ATOM 1163 N N . SER A 1 151 ? 10.855 4.463 -4.970 1.00 86.06 151 SER A N 1
ATOM 1164 C CA . SER A 1 151 ? 10.670 5.412 -6.074 1.00 86.06 151 SER A CA 1
ATOM 1165 C C . SER A 1 151 ? 11.488 6.689 -5.861 1.00 86.06 151 SER A C 1
ATOM 1167 O O . SER A 1 151 ? 12.212 7.121 -6.756 1.00 86.06 151 SER A O 1
ATOM 1169 N N . LEU A 1 152 ? 11.436 7.263 -4.655 1.00 87.44 152 LEU A N 1
ATOM 1170 C CA . LEU A 1 152 ? 12.181 8.473 -4.306 1.00 87.44 152 LEU A CA 1
ATOM 1171 C C . LEU A 1 152 ? 13.697 8.255 -4.373 1.00 87.44 152 LEU A C 1
ATOM 1173 O O . LEU A 1 152 ? 14.402 9.074 -4.953 1.00 87.44 152 LEU A O 1
ATOM 1177 N N . ILE A 1 153 ? 14.199 7.152 -3.809 1.00 86.81 153 ILE A N 1
ATOM 1178 C CA . ILE A 1 153 ? 15.627 6.803 -3.839 1.00 86.81 153 ILE A CA 1
ATOM 1179 C C . ILE A 1 153 ? 16.092 6.606 -5.283 1.00 86.81 153 ILE A C 1
ATOM 1181 O O . ILE A 1 153 ? 17.147 7.115 -5.651 1.00 86.81 153 ILE A O 1
ATOM 1185 N N . SER A 1 154 ? 15.290 5.934 -6.112 1.00 83.25 154 SER A N 1
ATOM 1186 C CA . SER A 1 154 ? 15.617 5.716 -7.525 1.00 83.25 154 SER A CA 1
ATOM 1187 C C . SER A 1 154 ? 15.753 7.037 -8.289 1.00 83.25 154 SER A C 1
ATOM 1189 O O . SER A 1 154 ? 16.702 7.210 -9.049 1.00 83.25 154 SER A O 1
ATOM 1191 N N . ILE A 1 155 ? 14.860 8.002 -8.035 1.00 83.94 155 ILE A N 1
ATOM 1192 C CA . ILE A 1 155 ? 14.940 9.351 -8.618 1.00 83.94 155 ILE A CA 1
ATOM 1193 C C . ILE A 1 155 ? 16.181 10.097 -8.107 1.00 83.94 155 ILE A C 1
ATOM 1195 O O . ILE A 1 155 ? 16.941 10.644 -8.901 1.00 83.94 155 ILE A O 1
ATOM 1199 N N . MET A 1 156 ? 16.414 10.100 -6.790 1.00 83.62 156 MET A N 1
ATOM 1200 C CA . MET A 1 156 ? 17.521 10.838 -6.162 1.00 83.62 156 MET A CA 1
ATOM 1201 C C . MET A 1 156 ? 18.899 10.326 -6.587 1.00 83.62 156 MET A C 1
ATOM 1203 O O . MET A 1 156 ? 19.835 11.109 -6.720 1.00 83.62 156 MET A O 1
ATOM 1207 N N . LEU A 1 157 ? 19.026 9.017 -6.810 1.00 83.69 157 LEU A N 1
ATOM 1208 C CA . LEU A 1 157 ? 20.263 8.386 -7.265 1.00 83.69 157 LEU A CA 1
ATOM 1209 C C . LEU A 1 157 ? 20.437 8.431 -8.791 1.00 83.69 157 LEU A C 1
ATOM 1211 O O . LEU A 1 157 ? 21.398 7.861 -9.302 1.00 83.69 157 LEU A O 1
ATOM 1215 N N . GLY A 1 158 ? 19.517 9.064 -9.530 1.00 75.12 158 GLY A N 1
ATOM 1216 C CA . GLY A 1 158 ? 19.558 9.083 -10.993 1.00 75.12 158 GLY A CA 1
ATOM 1217 C C . GLY A 1 158 ? 19.438 7.687 -11.610 1.00 75.12 158 GLY A C 1
ATOM 1218 O O . GLY A 1 158 ? 19.848 7.470 -12.746 1.00 75.12 158 GLY A O 1
ATOM 1219 N N . MET A 1 159 ? 18.855 6.730 -10.880 1.00 70.62 159 MET A N 1
ATOM 1220 C CA . MET A 1 159 ? 18.598 5.361 -11.340 1.00 70.62 159 MET A CA 1
ATOM 1221 C C . MET A 1 159 ? 17.400 5.297 -12.300 1.00 70.62 159 MET A C 1
ATOM 1223 O O . MET A 1 159 ? 16.763 4.260 -12.434 1.00 70.62 159 MET A O 1
ATOM 1227 N N . THR A 1 160 ? 17.088 6.405 -12.972 1.00 66.25 160 THR A N 1
ATOM 1228 C CA . THR A 1 160 ? 16.065 6.508 -14.017 1.00 66.25 160 THR A CA 1
ATOM 1229 C C . THR A 1 160 ? 16.541 5.944 -15.362 1.00 66.25 160 THR A C 1
ATOM 1231 O O . THR A 1 160 ? 15.819 6.049 -16.347 1.00 66.25 160 THR A O 1
ATOM 1234 N N . GLY A 1 161 ? 17.771 5.415 -15.418 1.00 65.81 161 GLY A N 1
ATOM 1235 C CA . GLY A 1 161 ? 18.335 4.705 -16.568 1.00 65.81 161 GLY A CA 1
ATOM 1236 C C . GLY A 1 161 ? 17.847 3.257 -16.680 1.00 65.81 161 GLY A C 1
ATOM 1237 O O . GLY A 1 161 ? 16.790 2.902 -16.165 1.00 65.81 161 GLY A O 1
ATOM 1238 N N . GLU A 1 162 ? 18.625 2.410 -17.358 1.00 75.69 162 GLU A N 1
ATOM 1239 C CA . GLU A 1 162 ? 18.248 1.011 -17.588 1.00 75.69 162 GLU A CA 1
ATOM 1240 C C . GLU A 1 162 ? 18.035 0.244 -16.266 1.00 75.69 162 GLU A C 1
ATOM 1242 O O . GLU A 1 162 ? 18.829 0.389 -15.322 1.00 75.69 162 GLU A O 1
ATOM 1247 N N . PRO A 1 163 ? 16.970 -0.574 -16.171 1.00 81.38 163 PRO A N 1
ATOM 1248 C CA . PRO A 1 163 ? 16.733 -1.406 -15.000 1.00 81.38 163 PRO A CA 1
ATOM 1249 C C . PRO A 1 163 ? 17.916 -2.361 -14.781 1.00 81.38 163 PRO A C 1
ATOM 1251 O O . PRO A 1 163 ? 18.579 -2.793 -15.722 1.00 81.38 163 PRO A O 1
ATOM 1254 N N . SER A 1 164 ? 18.197 -2.713 -13.522 1.00 88.50 164 SER A N 1
ATOM 1255 C CA . SER A 1 164 ? 19.313 -3.613 -13.182 1.00 88.50 164 SER A CA 1
ATOM 1256 C C . SER A 1 164 ? 18.913 -4.705 -12.192 1.00 88.50 164 SER A C 1
ATOM 1258 O O . SER A 1 164 ? 17.978 -4.551 -11.407 1.00 88.50 164 SER A O 1
ATOM 1260 N N . MET A 1 165 ? 19.669 -5.806 -12.163 1.00 88.75 165 MET A N 1
ATOM 1261 C CA . MET A 1 165 ? 19.421 -6.915 -11.227 1.00 88.75 165 MET A CA 1
ATOM 1262 C C . MET A 1 165 ? 19.545 -6.503 -9.752 1.00 88.75 165 MET A C 1
ATOM 1264 O O . MET A 1 165 ? 18.824 -7.021 -8.902 1.00 88.75 165 MET A O 1
ATOM 1268 N N . ASN A 1 166 ? 20.414 -5.538 -9.437 1.00 88.88 166 ASN A N 1
ATOM 1269 C CA . ASN A 1 166 ? 20.539 -5.013 -8.074 1.00 88.88 166 ASN A CA 1
ATOM 1270 C C . ASN A 1 166 ? 19.284 -4.233 -7.656 1.00 88.88 166 ASN A C 1
ATOM 1272 O O . ASN A 1 166 ? 18.791 -4.406 -6.541 1.00 88.88 166 ASN A O 1
ATOM 1276 N N . GLN A 1 167 ? 18.742 -3.410 -8.560 1.00 87.75 167 GLN A N 1
ATOM 1277 C CA . GLN A 1 167 ? 17.471 -2.720 -8.335 1.00 87.75 167 GLN A CA 1
ATOM 1278 C C . GLN A 1 167 ? 16.314 -3.718 -8.201 1.00 87.75 167 GLN A C 1
ATOM 1280 O O . GLN A 1 167 ? 15.474 -3.543 -7.322 1.00 87.75 167 GLN A O 1
ATOM 1285 N N . PHE A 1 168 ? 16.302 -4.789 -9.002 1.00 90.38 168 PHE A N 1
ATOM 1286 C CA . PHE A 1 168 ? 15.311 -5.859 -8.885 1.00 90.38 168 PHE A CA 1
ATOM 1287 C C . PHE A 1 168 ? 15.346 -6.536 -7.510 1.00 90.38 168 PHE A C 1
ATOM 1289 O O . PHE A 1 168 ? 14.308 -6.675 -6.867 1.00 90.38 168 PHE A O 1
ATOM 1296 N N . ALA A 1 169 ? 16.529 -6.918 -7.020 1.00 91.25 169 ALA A N 1
ATOM 1297 C CA . ALA A 1 169 ? 16.666 -7.544 -5.705 1.00 91.25 169 ALA A CA 1
ATOM 1298 C C . ALA A 1 169 ? 16.168 -6.623 -4.575 1.00 91.25 169 ALA A C 1
ATOM 1300 O O . ALA A 1 169 ? 15.445 -7.068 -3.678 1.00 91.25 169 ALA A O 1
ATOM 1301 N N . LEU A 1 170 ? 16.501 -5.328 -4.646 1.00 90.31 170 LEU A N 1
ATOM 1302 C CA . LEU A 1 170 ? 16.007 -4.324 -3.703 1.00 90.31 170 LEU A CA 1
ATOM 1303 C C . LEU A 1 170 ? 14.482 -4.174 -3.782 1.00 90.31 170 LEU A C 1
ATOM 1305 O O . LEU A 1 170 ? 13.813 -4.145 -2.750 1.00 90.31 170 LEU A O 1
ATOM 1309 N N . LEU A 1 171 ? 13.930 -4.119 -4.994 1.00 91.56 171 LEU A N 1
ATOM 1310 C CA . LEU A 1 171 ? 12.495 -4.041 -5.241 1.00 91.56 171 LEU A CA 1
ATOM 1311 C C . LEU A 1 171 ? 11.765 -5.243 -4.642 1.00 91.56 171 LEU A C 1
ATOM 1313 O O . LEU A 1 171 ? 10.800 -5.055 -3.908 1.00 91.56 171 LEU A O 1
ATOM 1317 N N . VAL A 1 172 ? 12.243 -6.466 -4.881 1.00 93.88 172 VAL A N 1
ATOM 1318 C CA . VAL A 1 172 ? 11.644 -7.685 -4.316 1.00 93.88 172 VAL A CA 1
ATOM 1319 C C . VAL A 1 172 ? 11.645 -7.633 -2.792 1.00 93.88 172 VAL A C 1
ATOM 1321 O O . VAL A 1 172 ? 10.620 -7.923 -2.175 1.00 93.88 172 VAL A O 1
ATOM 1324 N N . LEU A 1 173 ? 12.750 -7.220 -2.168 1.00 94.31 173 LEU A N 1
ATOM 1325 C CA . LEU A 1 173 ? 12.836 -7.083 -0.713 1.00 94.31 173 LEU A CA 1
ATOM 1326 C C . LEU A 1 173 ? 11.811 -6.071 -0.178 1.00 94.31 173 LEU A C 1
ATOM 1328 O O . LEU A 1 173 ? 11.040 -6.384 0.732 1.00 94.31 173 LEU A O 1
ATOM 1332 N N . VAL A 1 174 ? 11.762 -4.880 -0.775 1.00 94.12 174 VAL A N 1
ATOM 1333 C CA . VAL A 1 174 ? 10.836 -3.807 -0.395 1.00 94.12 174 VAL A CA 1
ATOM 1334 C C . VAL A 1 174 ? 9.379 -4.251 -0.542 1.00 94.12 174 VAL A C 1
ATOM 1336 O O . VAL A 1 174 ? 8.582 -4.101 0.386 1.00 94.12 174 VAL A O 1
ATOM 1339 N N . VAL A 1 175 ? 9.037 -4.846 -1.684 1.00 94.44 175 VAL A N 1
ATOM 1340 C CA . VAL A 1 175 ? 7.677 -5.293 -2.004 1.00 94.44 175 VAL A CA 1
ATOM 1341 C C . VAL A 1 175 ? 7.274 -6.492 -1.137 1.00 94.44 175 VAL A C 1
ATOM 1343 O O . VAL A 1 175 ? 6.107 -6.603 -0.774 1.00 94.44 175 VAL A O 1
ATOM 1346 N N . THR A 1 176 ? 8.220 -7.335 -0.705 1.00 96.56 176 THR A N 1
ATOM 1347 C CA . THR A 1 176 ? 7.972 -8.423 0.263 1.00 96.56 176 THR A CA 1
ATOM 1348 C C . THR A 1 176 ? 7.592 -7.881 1.640 1.00 96.56 176 THR A C 1
ATOM 1350 O O . THR A 1 176 ? 6.598 -8.313 2.224 1.00 96.56 176 THR A O 1
ATOM 1353 N N . ILE A 1 177 ? 8.349 -6.914 2.167 1.00 96.00 177 ILE A N 1
ATOM 1354 C CA . ILE A 1 177 ? 8.040 -6.285 3.462 1.00 96.00 177 ILE A CA 1
ATOM 1355 C C . ILE A 1 177 ? 6.671 -5.602 3.394 1.00 96.00 177 ILE A C 1
ATOM 1357 O O . ILE A 1 177 ? 5.832 -5.772 4.282 1.00 96.00 177 ILE A O 1
ATOM 1361 N N . GLN A 1 178 ? 6.428 -4.881 2.302 1.00 96.69 178 GLN A N 1
ATOM 1362 C CA . GLN A 1 178 ? 5.163 -4.216 2.042 1.00 96.69 178 GLN A CA 1
ATOM 1363 C C . GLN A 1 178 ? 3.993 -5.208 1.961 1.00 96.69 178 GLN A C 1
ATOM 1365 O O . GLN A 1 178 ? 2.952 -4.980 2.577 1.00 96.69 178 GLN A O 1
ATOM 1370 N N . PHE A 1 179 ? 4.172 -6.329 1.258 1.00 97.75 179 PHE A N 1
ATOM 1371 C CA . PHE A 1 179 ? 3.192 -7.408 1.156 1.00 97.75 179 PHE A CA 1
ATOM 1372 C C . PHE A 1 179 ? 2.801 -7.946 2.534 1.00 97.75 179 PHE A C 1
ATOM 1374 O O . PHE A 1 179 ? 1.615 -7.987 2.862 1.00 97.75 179 PHE A O 1
ATOM 1381 N N . ILE A 1 180 ? 3.785 -8.274 3.376 1.00 97.69 180 ILE A N 1
ATOM 1382 C CA . ILE A 1 180 ? 3.539 -8.749 4.744 1.00 97.69 180 ILE A CA 1
ATOM 1383 C C . ILE A 1 180 ? 2.748 -7.699 5.536 1.00 97.69 180 ILE A C 1
ATOM 1385 O O . ILE A 1 180 ? 1.772 -8.039 6.210 1.00 97.69 180 ILE A O 1
ATOM 1389 N N . GLY A 1 181 ? 3.125 -6.422 5.426 1.00 97.38 181 GLY A N 1
ATOM 1390 C CA . GLY A 1 181 ? 2.434 -5.317 6.087 1.00 97.38 181 GLY A CA 1
ATOM 1391 C C . GLY A 1 181 ? 0.965 -5.199 5.673 1.00 97.38 181 GLY A C 1
ATOM 1392 O O . GLY A 1 181 ? 0.080 -5.163 6.530 1.00 97.38 181 GLY A O 1
ATOM 1393 N N . LEU A 1 182 ? 0.696 -5.189 4.366 1.00 98.00 182 LEU A N 1
ATOM 1394 C CA . LEU A 1 182 ? -0.652 -5.054 3.810 1.00 98.00 182 LEU A CA 1
ATOM 1395 C C . LEU A 1 182 ? -1.539 -6.262 4.137 1.00 98.00 182 LEU A C 1
ATOM 1397 O O . LEU A 1 182 ? -2.680 -6.083 4.561 1.00 98.00 182 LEU A O 1
ATOM 1401 N N . VAL A 1 183 ? -1.013 -7.486 4.016 1.00 98.19 183 VAL A N 1
ATOM 1402 C CA . VAL A 1 183 ? -1.740 -8.708 4.400 1.00 98.19 183 VAL A CA 1
ATOM 1403 C C . VAL A 1 183 ? -2.073 -8.688 5.889 1.00 98.19 183 VAL A C 1
ATOM 1405 O O . VAL A 1 183 ? -3.200 -8.997 6.273 1.00 98.19 183 VAL A O 1
ATOM 1408 N N . THR A 1 184 ? -1.129 -8.266 6.733 1.00 97.44 184 THR A N 1
ATOM 1409 C CA . THR A 1 184 ? -1.355 -8.177 8.181 1.00 97.44 184 THR A CA 1
ATOM 1410 C C . THR A 1 184 ? -2.420 -7.129 8.518 1.00 97.44 184 THR A C 1
ATOM 1412 O O . THR A 1 184 ? -3.287 -7.402 9.346 1.00 97.44 184 THR A O 1
ATOM 1415 N N . LEU A 1 185 ? -2.424 -5.964 7.856 1.00 97.19 185 LEU A N 1
ATOM 1416 C CA . LEU A 1 185 ? -3.486 -4.959 8.018 1.00 97.19 185 LEU A CA 1
ATOM 1417 C C . LEU A 1 185 ? -4.851 -5.499 7.590 1.00 97.19 185 LEU A C 1
ATOM 1419 O O . LEU A 1 185 ? -5.838 -5.330 8.307 1.00 97.19 185 LEU A O 1
ATOM 1423 N N . GLY A 1 186 ? -4.905 -6.179 6.444 1.00 97.19 186 GLY A N 1
ATOM 1424 C CA . GLY A 1 186 ? -6.126 -6.814 5.965 1.00 97.19 186 GLY A CA 1
ATOM 1425 C C . GLY A 1 186 ? -6.657 -7.853 6.951 1.00 97.19 186 GLY A C 1
ATOM 1426 O O . GLY A 1 186 ? -7.848 -7.858 7.261 1.00 97.19 186 GLY A O 1
ATOM 1427 N N . TYR A 1 187 ? -5.769 -8.673 7.519 1.00 96.88 187 TYR A N 1
ATOM 1428 C CA . TYR A 1 187 ? -6.107 -9.638 8.562 1.00 96.88 187 TYR A CA 1
ATOM 1429 C C . TYR A 1 187 ? -6.610 -8.968 9.850 1.00 96.88 187 TYR A C 1
ATOM 1431 O O . TYR A 1 187 ? -7.601 -9.420 10.420 1.00 96.88 187 TYR A O 1
ATOM 1439 N N . MET A 1 188 ? -5.994 -7.866 10.293 1.00 94.81 188 MET A N 1
ATOM 1440 C CA . MET A 1 188 ? -6.460 -7.121 11.471 1.00 94.81 188 MET A CA 1
ATOM 1441 C C . MET A 1 188 ? -7.897 -6.626 11.304 1.00 94.81 188 MET A C 1
ATOM 1443 O O . MET A 1 188 ? -8.709 -6.808 12.207 1.00 94.81 188 MET A O 1
ATOM 1447 N N . LEU A 1 189 ? -8.251 -6.105 10.124 1.00 94.88 189 LEU A N 1
ATOM 1448 C CA . LEU A 1 189 ? -9.632 -5.705 9.840 1.00 94.88 189 LEU A CA 1
ATOM 1449 C C . LEU A 1 189 ? -10.621 -6.885 9.916 1.00 94.88 189 LEU A C 1
ATOM 1451 O O . LEU A 1 189 ? -11.754 -6.693 10.353 1.00 94.88 189 LEU A O 1
ATOM 1455 N N . GLN A 1 190 ? -10.215 -8.108 9.545 1.00 94.31 190 GLN A N 1
ATOM 1456 C CA . GLN A 1 190 ? -11.063 -9.306 9.690 1.00 94.31 190 GLN A CA 1
ATOM 1457 C C . GLN A 1 190 ? -11.297 -9.677 11.159 1.00 94.31 190 GLN A C 1
ATOM 1459 O O . GLN A 1 190 ? -12.421 -10.000 11.563 1.00 94.31 190 GLN A O 1
ATOM 1464 N N . VAL A 1 191 ? -10.223 -9.679 11.951 1.00 91.88 191 VAL A N 1
ATOM 1465 C CA . VAL A 1 191 ? -10.261 -10.109 13.354 1.00 91.88 191 VAL A CA 1
ATOM 1466 C C . VAL A 1 191 ? -11.068 -9.126 14.192 1.00 91.88 191 VAL A C 1
ATOM 1468 O O . VAL A 1 191 ? -11.973 -9.546 14.911 1.00 91.88 191 VAL A O 1
ATOM 1471 N N . ASP A 1 192 ? -10.827 -7.829 14.020 1.00 86.56 192 ASP A N 1
ATOM 1472 C CA . ASP A 1 192 ? -11.488 -6.765 14.778 1.00 86.56 192 ASP A CA 1
ATOM 1473 C C . ASP A 1 192 ? -13.018 -6.780 14.615 1.00 86.56 192 ASP A C 1
ATOM 1475 O O . ASP A 1 192 ? -13.758 -6.562 15.577 1.00 86.56 192 ASP A O 1
ATOM 1479 N N . VAL A 1 193 ? -13.513 -7.073 13.407 1.00 87.88 193 VAL A N 1
ATOM 1480 C CA . VAL A 1 193 ? -14.957 -7.221 13.141 1.00 87.88 193 VAL A CA 1
ATOM 1481 C C . VAL A 1 193 ? -15.524 -8.472 13.821 1.00 87.88 193 VAL A C 1
ATOM 1483 O O . VAL A 1 193 ? -16.648 -8.471 14.335 1.00 87.88 193 VAL A O 1
ATOM 1486 N N . THR A 1 194 ? -14.748 -9.555 13.841 1.00 83.75 194 THR A N 1
ATOM 1487 C CA . THR A 1 194 ? -15.161 -10.823 14.455 1.00 83.75 194 THR A CA 1
ATOM 1488 C C . THR A 1 194 ? -15.304 -10.683 15.973 1.00 83.75 194 THR A C 1
ATOM 1490 O O . THR A 1 194 ? -16.249 -11.220 16.554 1.00 83.75 194 THR A O 1
ATOM 1493 N N . GLU A 1 195 ? -14.404 -9.945 16.622 1.00 81.88 195 GLU A N 1
ATOM 1494 C CA . GLU A 1 195 ? -14.450 -9.700 18.068 1.00 81.88 195 GLU A CA 1
ATOM 1495 C C . GLU A 1 195 ? -15.635 -8.813 18.484 1.00 81.88 195 GLU A C 1
ATOM 1497 O O . GLU A 1 195 ? -16.317 -9.125 19.464 1.00 81.88 195 GLU A O 1
ATOM 1502 N N . GLU A 1 196 ? -15.961 -7.780 17.700 1.00 79.25 196 GLU A N 1
ATOM 1503 C CA . GLU A 1 196 ? -17.136 -6.915 17.923 1.00 79.25 196 GLU A CA 1
ATOM 1504 C C . GLU A 1 196 ? -18.463 -7.691 17.794 1.00 79.25 196 GLU A C 1
ATOM 1506 O O . GLU A 1 196 ? -19.417 -7.507 18.558 1.00 79.25 196 GLU A O 1
ATOM 1511 N N . THR A 1 197 ? -18.519 -8.641 16.858 1.00 77.56 197 THR A N 1
ATOM 1512 C CA . THR A 1 197 ? -19.703 -9.493 16.670 1.00 77.56 197 THR A CA 1
ATOM 1513 C C . THR A 1 197 ? -19.898 -10.471 17.837 1.00 77.56 197 THR A C 1
ATOM 1515 O O . THR A 1 197 ? -21.027 -10.789 18.208 1.00 77.56 197 THR A O 1
ATOM 1518 N N . LYS A 1 198 ? -18.813 -10.967 18.445 1.00 77.00 198 LYS A N 1
ATOM 1519 C CA . LYS A 1 198 ? -18.891 -11.876 19.604 1.00 77.00 198 LYS A CA 1
ATOM 1520 C C . LYS A 1 198 ? -19.338 -11.151 20.873 1.00 77.00 198 LYS A C 1
ATOM 1522 O O . LYS A 1 198 ? -20.190 -11.666 21.593 1.00 77.00 198 LYS A O 1
ATOM 1527 N N . THR A 1 199 ? -18.805 -9.957 21.118 1.00 74.62 199 THR A N 1
ATOM 1528 C CA . THR A 1 199 ? -19.155 -9.138 22.292 1.00 74.62 199 THR A CA 1
ATOM 1529 C C . THR A 1 199 ? -20.605 -8.658 22.251 1.00 74.62 199 THR A C 1
ATOM 1531 O O . THR A 1 199 ? -21.300 -8.749 23.260 1.00 74.62 199 THR A O 1
ATOM 1534 N N . SER A 1 200 ? -21.111 -8.241 21.086 1.00 73.88 200 SER A N 1
ATOM 1535 C CA . SER A 1 200 ? -22.522 -7.839 20.938 1.00 73.88 200 SER A CA 1
ATOM 1536 C C . SER A 1 200 ? -23.522 -8.976 21.195 1.00 73.88 200 SER A C 1
ATOM 1538 O O . SER A 1 200 ? -24.581 -8.731 21.766 1.00 73.88 200 SER A O 1
ATOM 1540 N N . ARG A 1 201 ? -23.186 -10.226 20.845 1.00 71.44 201 ARG A N 1
ATOM 1541 C CA . ARG A 1 201 ? -24.045 -11.400 21.105 1.00 71.44 201 ARG A CA 1
ATOM 1542 C C . ARG A 1 201 ? -24.050 -11.853 22.564 1.00 71.44 201 ARG A C 1
ATOM 1544 O O . ARG A 1 201 ? -25.043 -12.407 23.012 1.00 71.44 201 ARG A O 1
ATOM 1551 N N . GLN A 1 202 ? -22.964 -11.633 23.302 1.00 71.62 202 GLN A N 1
ATOM 1552 C CA . GLN A 1 202 ? -22.890 -11.977 24.728 1.00 71.62 202 GLN A CA 1
ATOM 1553 C C . GLN A 1 202 ? -23.612 -10.964 25.631 1.00 71.62 202 GLN A C 1
ATOM 1555 O O . GLN A 1 202 ? -23.941 -11.295 26.765 1.00 71.62 202 GLN A O 1
ATOM 1560 N N . GLY A 1 203 ? -23.870 -9.746 25.142 1.00 63.00 203 GLY A N 1
ATOM 1561 C CA . GLY A 1 203 ? -24.568 -8.692 25.884 1.00 63.00 203 GLY A CA 1
ATOM 1562 C C . GLY A 1 203 ? -26.097 -8.693 25.759 1.00 63.00 203 GLY A C 1
ATOM 1563 O O . GLY A 1 203 ? -26.736 -7.824 26.347 1.00 63.00 203 GLY A O 1
ATOM 1564 N N . GLN A 1 204 ? -26.698 -9.615 24.997 1.00 47.00 204 GLN A N 1
ATOM 1565 C CA . GLN A 1 204 ? -28.157 -9.739 24.908 1.00 47.00 204 GLN A CA 1
ATOM 1566 C C . GLN A 1 204 ? -28.660 -10.695 26.003 1.00 47.00 204 GLN A C 1
ATOM 1568 O O . GLN A 1 204 ? -28.285 -11.869 25.974 1.00 47.00 204 GLN A O 1
ATOM 1573 N N . PRO A 1 205 ? -29.467 -10.229 26.982 1.00 52.03 20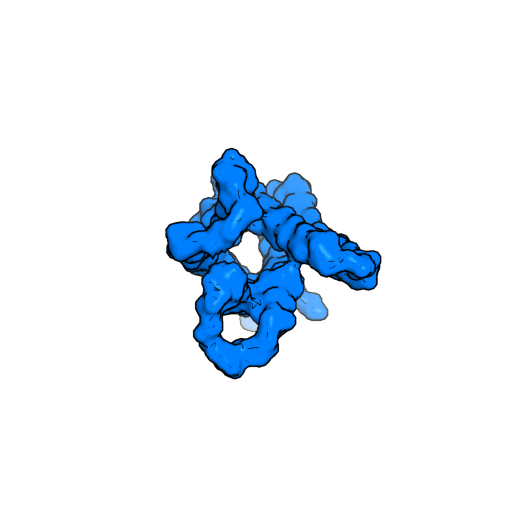5 PRO A N 1
ATOM 1574 C CA . PRO A 1 205 ? -30.132 -11.135 27.911 1.00 52.03 205 PRO A CA 1
ATOM 1575 C C . PRO A 1 205 ? -31.083 -12.055 27.133 1.00 52.03 205 PRO A C 1
ATOM 1577 O O . PRO A 1 205 ? -31.709 -11.616 26.165 1.00 52.03 205 PRO A O 1
ATOM 1580 N N . ALA A 1 206 ? -31.110 -13.325 27.544 1.00 59.06 206 ALA A N 1
ATOM 1581 C CA . ALA A 1 206 ? -31.940 -14.384 26.971 1.00 59.06 206 ALA A CA 1
ATOM 1582 C C . ALA A 1 206 ? -33.442 -14.086 27.070 1.00 59.06 206 ALA A C 1
ATOM 1584 O O . ALA A 1 206 ? -33.852 -13.454 28.072 1.00 59.06 206 ALA A O 1
#

Foldseek 3Di:
DDLLVLLLQLLVLLLVLLVLQLPLVLVLLCVLLVNPPDPPDPDNCVSCCSNLPVSQQSNLSNLVSCLSQQVVLLDDVLNVLSVCLNVLSVVLVVQLVVDPDPVSNVVSSLRSLLSNLVSLLVNLVSCVVSVSQPDDSNLSNQLRVLSNVLVVVCVVVVVPDRRDPVSSVSNSVSSVSNSVSSNVSSVSSNVVSVVVVVVVVVPDDD